Protein AF-A0A5E4C3L7-F1 (afdb_monomer)

pLDDT: mean 81.5, std 15.43, range [39.97, 96.44]

Nearest PDB structures (foldseek):
  8ia0-assembly1_CM  TM=3.187E-01  e=6.082E+00  Thermochaetoides thermophila DSM 1495

InterPro domains:
  IPR001212 Somatomedin B domain [PS00524] (50-70)
  IPR001212 Somatomedin B domain [PS50958] (24-74)
  IPR036024 Somatomedin B-like domain superfamily [SSF90188] (35-74)
  IPR039942 Somatomedin-B and thrombospondin type-1 domain-containing protein [PTHR20920] (73-198)
  IPR056801 SBSPON-like, C-terminal [PF25031] (84-192)

Secondary structure (DSSP, 8-state):
-HHHHHHHHHHHHTS-----SHHHHT--BSS--TT-EEEEEBTTS-EEEEE-BTTHHHHT-BBTTHHHHSPPPEEEEEHHHHHHHHHHH--TT---------EEEEEEEEEE-THHHH--STTTGGGGG--TT-EEEEEE-TTTS-TTT---TT--TTS-SSSEEEEEETT-TT-EEEEEEEEEESS----GGGEEEE-

Structure (mmCIF, N/CA/C/O backbone):
data_AF-A0A5E4C3L7-F1
#
_entry.id   AF-A0A5E4C3L7-F1
#
loop_
_atom_site.group_PDB
_atom_site.id
_atom_site.type_symbol
_atom_site.label_atom_id
_atom_site.label_alt_id
_atom_site.label_comp_id
_atom_site.label_asym_id
_atom_site.label_entity_id
_atom_site.label_seq_id
_atom_site.pdbx_PDB_ins_code
_atom_site.Cartn_x
_atom_site.Cartn_y
_atom_site.Cartn_z
_atom_site.occupancy
_atom_site.B_iso_or_equiv
_atom_site.auth_seq_id
_atom_site.auth_comp_id
_atom_site.auth_asym_id
_atom_site.auth_atom_id
_atom_site.pdbx_PDB_model_num
ATOM 1 N N . MET A 1 1 ? 46.913 -29.913 2.316 1.00 54.56 1 MET A N 1
ATOM 2 C CA . MET A 1 1 ? 45.465 -29.903 2.652 1.00 54.56 1 MET A CA 1
ATOM 3 C C . MET A 1 1 ? 45.010 -28.618 3.358 1.00 54.56 1 MET A C 1
ATOM 5 O O . MET A 1 1 ? 43.984 -28.092 2.962 1.00 54.56 1 MET A O 1
ATOM 9 N N . ARG A 1 2 ? 45.759 -28.043 4.321 1.00 55.78 2 ARG A N 1
ATOM 10 C CA . ARG A 1 2 ? 45.401 -26.759 4.985 1.00 55.78 2 ARG A CA 1
ATOM 11 C C . ARG A 1 2 ? 45.455 -25.514 4.078 1.00 55.78 2 ARG A C 1
ATOM 13 O O . ARG A 1 2 ? 44.679 -24.588 4.265 1.00 55.78 2 ARG A O 1
ATOM 20 N N . THR A 1 3 ? 46.336 -25.503 3.079 1.00 55.53 3 THR A N 1
ATOM 21 C CA . THR A 1 3 ? 46.494 -24.386 2.127 1.00 55.53 3 THR A CA 1
ATOM 22 C C . THR A 1 3 ? 45.323 -24.251 1.149 1.00 55.53 3 THR A C 1
ATOM 24 O O . THR A 1 3 ? 44.916 -23.139 0.840 1.00 55.53 3 THR A O 1
ATOM 27 N N . LEU A 1 4 ? 44.726 -25.372 0.729 1.00 57.34 4 LEU A N 1
ATOM 28 C CA . LEU A 1 4 ? 43.528 -25.400 -0.122 1.00 57.34 4 LEU A CA 1
ATOM 29 C C . LEU A 1 4 ? 42.286 -24.845 0.592 1.00 57.34 4 LEU A C 1
ATOM 31 O O . LEU A 1 4 ? 41.495 -24.138 -0.019 1.00 57.34 4 LEU A O 1
ATOM 35 N N . TRP A 1 5 ? 42.149 -25.108 1.894 1.00 57.03 5 TRP A N 1
ATOM 36 C CA . TRP A 1 5 ? 41.068 -24.553 2.715 1.00 57.03 5 TRP A CA 1
ATOM 37 C C . TRP A 1 5 ? 41.188 -23.033 2.892 1.00 57.03 5 TRP A C 1
ATOM 39 O O . TRP A 1 5 ? 40.205 -22.315 2.755 1.00 57.03 5 TRP A O 1
ATOM 49 N N . MET A 1 6 ? 42.406 -22.531 3.115 1.00 58.81 6 MET A N 1
ATOM 50 C CA . MET A 1 6 ? 42.666 -21.087 3.214 1.00 58.81 6 MET A CA 1
ATOM 51 C C . MET A 1 6 ? 42.397 -20.366 1.881 1.00 58.81 6 MET A C 1
ATOM 53 O O . MET A 1 6 ? 41.844 -19.269 1.881 1.00 58.81 6 MET A O 1
ATOM 57 N N . ALA A 1 7 ? 42.726 -20.998 0.748 1.00 59.56 7 ALA A N 1
ATOM 58 C CA . ALA A 1 7 ? 42.442 -20.460 -0.584 1.00 59.56 7 ALA A CA 1
ATOM 59 C C . ALA A 1 7 ? 40.932 -20.418 -0.902 1.00 59.56 7 ALA A C 1
ATOM 61 O O . ALA A 1 7 ? 40.457 -19.442 -1.478 1.00 59.56 7 ALA A O 1
ATOM 62 N N . LEU A 1 8 ? 40.164 -21.430 -0.481 1.00 60.09 8 LEU A N 1
ATOM 63 C CA . LEU A 1 8 ? 38.701 -21.451 -0.625 1.00 60.09 8 LEU A CA 1
ATOM 64 C C . LEU A 1 8 ? 38.008 -20.376 0.231 1.00 60.09 8 LEU A C 1
ATOM 66 O O . LEU A 1 8 ? 37.094 -19.717 -0.260 1.00 60.09 8 LEU A O 1
ATOM 70 N N . CYS A 1 9 ? 38.469 -20.127 1.463 1.00 58.97 9 CYS A N 1
ATOM 71 C CA . CYS A 1 9 ? 37.950 -19.022 2.281 1.00 58.97 9 CYS A CA 1
ATOM 72 C C . CYS A 1 9 ? 38.282 -17.646 1.678 1.00 58.97 9 CYS A C 1
ATOM 74 O O . CYS A 1 9 ? 37.432 -16.758 1.676 1.00 58.97 9 CYS A O 1
ATOM 76 N N . ALA A 1 10 ? 39.482 -17.465 1.116 1.00 57.78 10 ALA A N 1
ATOM 77 C CA . ALA A 1 10 ? 39.859 -16.219 0.446 1.00 57.78 10 ALA A CA 1
ATOM 78 C C . ALA A 1 10 ? 39.008 -15.943 -0.811 1.00 57.78 10 ALA A C 1
ATOM 80 O O . ALA A 1 10 ? 38.616 -14.801 -1.044 1.00 57.78 10 ALA A O 1
ATOM 81 N N . LEU A 1 11 ? 38.654 -16.979 -1.582 1.00 57.56 11 LEU A N 1
ATOM 82 C CA . LEU A 1 11 ? 37.755 -16.860 -2.737 1.00 57.56 11 LEU A CA 1
ATOM 83 C C . LEU A 1 11 ? 36.305 -16.532 -2.338 1.00 57.56 11 LEU A C 1
ATOM 85 O O . LEU A 1 11 ? 35.629 -15.813 -3.068 1.00 57.56 11 LEU A O 1
ATOM 89 N N . ALA A 1 12 ? 35.839 -16.978 -1.167 1.00 56.12 12 ALA A N 1
ATOM 90 C CA . ALA A 1 12 ? 34.522 -16.602 -0.643 1.00 56.12 12 ALA A CA 1
ATOM 91 C C . ALA A 1 12 ? 34.445 -15.119 -0.220 1.00 56.12 12 ALA A C 1
ATOM 93 O O . ALA A 1 12 ? 33.390 -14.503 -0.346 1.00 56.12 12 ALA A O 1
ATOM 94 N N . HIS A 1 13 ? 35.561 -14.520 0.214 1.00 52.50 13 HIS A N 1
ATOM 95 C CA . HIS A 1 13 ? 35.661 -13.081 0.508 1.00 52.50 13 HIS A CA 1
ATOM 96 C C . HIS A 1 13 ? 35.843 -12.196 -0.736 1.00 52.50 13 HIS A C 1
ATOM 98 O O . HIS A 1 13 ? 35.693 -10.981 -0.650 1.00 52.50 13 HIS A O 1
ATOM 104 N N . LEU A 1 14 ? 36.165 -12.796 -1.885 1.00 49.59 14 LEU A N 1
ATOM 105 C CA . LEU A 1 14 ? 36.255 -12.128 -3.186 1.00 49.59 14 LEU A CA 1
ATOM 106 C C . LEU A 1 14 ? 34.942 -12.182 -3.970 1.00 49.59 14 LEU A C 1
ATOM 108 O O . LEU A 1 14 ? 34.877 -11.615 -5.058 1.00 49.59 14 LEU A O 1
ATOM 112 N N . TRP A 1 15 ? 33.901 -12.830 -3.437 1.00 51.00 15 TRP A N 1
ATOM 113 C CA . TRP A 1 15 ? 32.558 -12.665 -3.970 1.00 51.00 15 TRP A CA 1
ATOM 114 C C . TRP A 1 15 ? 32.138 -11.232 -3.656 1.00 51.00 15 TRP A C 1
ATOM 116 O O . TRP A 1 15 ? 32.014 -10.895 -2.475 1.00 51.00 15 TRP A O 1
ATOM 126 N N . PRO A 1 16 ? 31.927 -10.363 -4.659 1.00 50.00 16 PRO A N 1
ATOM 127 C CA . PRO A 1 16 ? 31.275 -9.100 -4.399 1.00 50.00 16 PRO A CA 1
ATOM 128 C C . PRO A 1 16 ? 29.906 -9.484 -3.847 1.00 50.00 16 PRO A C 1
ATOM 130 O O . PRO A 1 16 ? 29.059 -10.006 -4.577 1.00 50.00 16 PRO A O 1
ATOM 133 N N . GLY A 1 17 ? 29.705 -9.292 -2.539 1.00 51.44 17 GLY A N 1
ATOM 134 C CA . GLY A 1 17 ? 28.360 -9.185 -1.993 1.00 51.44 17 GLY A CA 1
ATOM 135 C C . GLY A 1 17 ? 27.591 -8.241 -2.908 1.00 51.44 17 GLY A C 1
ATOM 136 O O . GLY A 1 17 ? 28.199 -7.346 -3.489 1.00 51.44 17 GLY A O 1
ATOM 137 N N . ALA A 1 18 ? 26.309 -8.508 -3.135 1.00 57.00 18 ALA A N 1
ATOM 138 C CA . ALA A 1 18 ? 25.464 -7.704 -4.005 1.00 57.00 18 ALA A CA 1
ATOM 139 C C . ALA A 1 18 ? 25.535 -6.219 -3.592 1.00 57.00 18 ALA A C 1
ATOM 141 O O . ALA A 1 18 ? 24.795 -5.784 -2.722 1.00 57.00 18 ALA A O 1
ATOM 142 N N . LEU A 1 19 ? 26.488 -5.484 -4.167 1.00 58.72 19 LEU A N 1
ATOM 143 C CA . LEU A 1 19 ? 26.728 -4.072 -3.930 1.00 58.72 19 LEU A CA 1
ATOM 144 C C . LEU A 1 19 ? 25.796 -3.364 -4.892 1.00 58.72 19 LEU A C 1
ATOM 146 O O . LEU A 1 19 ? 26.055 -3.312 -6.099 1.00 58.72 19 LEU A O 1
ATOM 150 N N . GLY A 1 20 ? 24.674 -2.904 -4.364 1.00 78.00 20 GLY A N 1
ATOM 151 C CA . GLY A 1 20 ? 23.703 -2.157 -5.126 1.00 78.00 20 GLY A CA 1
ATOM 152 C C . GLY A 1 20 ? 22.281 -2.694 -5.055 1.00 78.00 20 GLY A C 1
ATOM 153 O O . GLY A 1 20 ? 22.006 -3.874 -5.273 1.00 78.00 20 GLY A O 1
ATOM 154 N N . GLY A 1 21 ? 21.362 -1.771 -4.806 1.00 89.44 21 GLY A N 1
ATOM 155 C CA . GLY A 1 21 ? 19.934 -2.004 -4.702 1.00 89.44 21 GLY A CA 1
ATOM 156 C C . GLY A 1 21 ? 19.264 -0.853 -3.964 1.00 89.44 21 GLY A C 1
ATOM 157 O O . GLY A 1 21 ? 19.930 0.056 -3.456 1.00 89.44 21 GLY A O 1
ATOM 158 N N . CYS A 1 22 ? 17.942 -0.888 -3.894 1.00 92.75 22 CYS A N 1
ATOM 159 C CA . CYS A 1 22 ? 17.157 0.102 -3.166 1.00 92.75 22 CYS A CA 1
ATOM 160 C C . CYS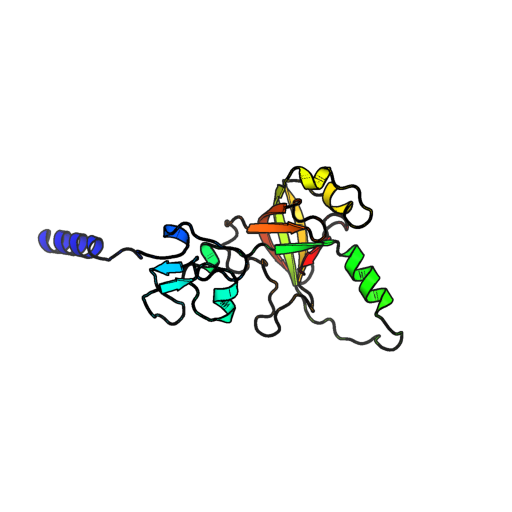 A 1 22 ? 17.400 0.046 -1.652 1.00 92.75 22 CYS A C 1
ATOM 162 O O . CYS A 1 22 ? 17.417 1.094 -1.004 1.00 92.75 22 CYS A O 1
ATOM 164 N N . ALA A 1 23 ? 17.631 -1.150 -1.096 1.00 89.88 23 ALA A N 1
ATOM 165 C CA . ALA A 1 23 ? 17.868 -1.341 0.334 1.00 89.88 23 ALA A CA 1
ATOM 166 C C . ALA A 1 23 ? 19.182 -0.690 0.782 1.00 89.88 23 ALA A C 1
ATOM 168 O O . ALA A 1 23 ? 19.192 0.077 1.741 1.00 89.88 23 ALA A O 1
ATOM 169 N N . GLU A 1 24 ? 20.278 -0.952 0.062 1.00 90.06 24 GLU A N 1
ATOM 170 C CA . GLU A 1 24 ? 21.587 -0.360 0.365 1.00 90.06 24 GLU A CA 1
ATOM 171 C C . GLU A 1 24 ? 21.605 1.145 0.072 1.00 90.06 24 GLU A C 1
ATOM 173 O O . GLU A 1 24 ? 22.158 1.923 0.847 1.00 90.06 24 GLU A O 1
ATOM 178 N N . ALA A 1 25 ? 20.952 1.578 -1.012 1.00 89.81 25 ALA A N 1
ATOM 179 C CA . ALA A 1 25 ? 20.839 2.997 -1.335 1.00 89.81 25 ALA A CA 1
ATOM 180 C C . ALA A 1 25 ? 19.946 3.772 -0.349 1.00 89.81 25 ALA A C 1
ATOM 182 O O . ALA A 1 25 ? 20.005 5.003 -0.330 1.00 89.81 25 ALA A O 1
ATOM 183 N N . GLY A 1 26 ? 19.098 3.086 0.428 1.00 88.00 26 GLY A N 1
ATOM 184 C CA . GLY A 1 26 ? 18.113 3.712 1.310 1.00 88.00 26 GLY A CA 1
ATOM 185 C C . GLY A 1 26 ? 17.107 4.583 0.552 1.00 88.00 26 GLY A C 1
ATOM 186 O O . GLY A 1 26 ? 16.681 5.620 1.060 1.00 88.00 26 GLY A O 1
ATOM 187 N N . ARG A 1 27 ? 16.769 4.213 -0.691 1.00 89.25 27 ARG A N 1
ATOM 188 C CA . ARG A 1 27 ? 15.911 5.010 -1.581 1.00 89.25 27 ARG A CA 1
ATOM 189 C C . ARG A 1 27 ? 14.608 4.281 -1.849 1.00 89.25 27 ARG A C 1
ATOM 191 O O . ARG A 1 27 ? 14.637 3.216 -2.445 1.00 89.25 27 ARG A O 1
ATOM 198 N N . CYS A 1 28 ? 13.492 4.904 -1.479 1.00 88.75 28 CYS A N 1
ATOM 199 C CA . CYS A 1 28 ? 12.149 4.509 -1.890 1.00 88.75 28 CYS A CA 1
ATOM 200 C C . CYS A 1 28 ? 11.316 5.769 -2.113 1.00 88.75 28 CYS A C 1
ATOM 202 O O . CYS A 1 28 ? 11.046 6.505 -1.161 1.00 88.75 28 CYS A O 1
ATOM 204 N N . CYS A 1 29 ? 10.928 6.026 -3.360 1.00 88.56 29 CYS A N 1
ATOM 205 C CA . CYS A 1 29 ? 10.228 7.257 -3.720 1.00 88.56 29 CYS A CA 1
ATOM 206 C C . CYS A 1 29 ? 8.796 6.952 -4.180 1.00 88.56 29 CYS A C 1
ATOM 208 O O . CYS A 1 29 ? 8.588 6.035 -4.980 1.00 88.56 29 CYS A O 1
ATOM 210 N N . PRO A 1 30 ? 7.786 7.687 -3.686 1.00 81.25 30 PRO A N 1
ATOM 211 C CA . PRO A 1 30 ? 6.432 7.569 -4.204 1.00 81.25 30 PRO A CA 1
ATOM 212 C C . PRO A 1 30 ? 6.342 8.161 -5.618 1.00 81.25 30 PRO A C 1
ATOM 214 O O . PRO A 1 30 ? 7.006 9.146 -5.934 1.00 81.25 30 PRO A O 1
ATOM 217 N N . GLY A 1 31 ? 5.471 7.600 -6.457 1.00 80.50 31 GLY A N 1
ATOM 218 C CA . GLY A 1 31 ? 5.269 8.071 -7.827 1.00 80.50 31 GLY A CA 1
ATOM 219 C C . GLY A 1 31 ? 6.447 7.781 -8.762 1.00 80.50 31 GLY A C 1
ATOM 220 O O . GLY A 1 31 ? 7.190 6.828 -8.550 1.00 80.50 31 GLY A O 1
ATOM 221 N N . ARG A 1 32 ? 6.565 8.581 -9.829 1.00 88.94 32 ARG A N 1
ATOM 222 C CA . ARG A 1 32 ? 7.669 8.536 -10.799 1.00 88.94 32 ARG A CA 1
ATOM 223 C C . ARG A 1 32 ? 8.702 9.591 -10.416 1.00 88.94 32 ARG A C 1
ATOM 225 O O . ARG A 1 32 ? 8.385 10.778 -10.471 1.00 88.94 32 ARG A O 1
ATOM 232 N N . ASP A 1 33 ? 9.925 9.172 -10.120 1.00 91.56 33 ASP A N 1
ATOM 233 C CA . ASP A 1 33 ? 11.025 10.081 -9.795 1.00 91.56 33 ASP A CA 1
ATOM 234 C C . ASP A 1 33 ? 12.324 9.632 -10.490 1.00 91.56 33 ASP A C 1
ATOM 236 O O . ASP A 1 33 ? 12.957 8.673 -10.047 1.00 91.56 33 ASP A O 1
ATOM 240 N N . PRO A 1 34 ? 12.771 10.327 -11.556 1.00 91.56 34 PRO A N 1
ATOM 241 C CA . PRO A 1 34 ? 13.981 9.950 -12.283 1.00 91.56 34 PRO A CA 1
ATOM 242 C C . PRO A 1 34 ? 15.272 10.160 -11.473 1.00 91.56 34 PRO A C 1
ATOM 244 O O . PRO A 1 34 ? 16.321 9.647 -11.861 1.00 91.56 34 PRO A O 1
ATOM 247 N N . ALA A 1 35 ? 15.229 10.904 -10.363 1.00 93.62 35 ALA A N 1
ATOM 248 C CA . ALA A 1 35 ? 16.358 11.036 -9.443 1.00 93.62 35 ALA A CA 1
ATOM 249 C C . ALA A 1 35 ? 16.419 9.879 -8.427 1.00 93.62 35 ALA A C 1
ATOM 251 O O . ALA A 1 35 ? 17.423 9.722 -7.724 1.00 93.62 35 ALA A O 1
ATOM 252 N N . CYS A 1 36 ? 15.379 9.044 -8.356 1.00 94.62 36 CYS A N 1
ATOM 253 C CA . CYS A 1 36 ? 15.280 7.919 -7.435 1.00 94.62 36 CYS A CA 1
ATOM 254 C C . CYS A 1 36 ? 15.870 6.633 -8.025 1.00 94.62 36 CYS A C 1
ATOM 256 O O . CYS A 1 36 ? 15.192 5.617 -8.189 1.00 94.62 36 CYS A O 1
ATOM 258 N N . PHE A 1 37 ? 17.162 6.681 -8.342 1.00 94.12 37 PHE A N 1
ATOM 259 C CA . PHE A 1 37 ? 17.892 5.545 -8.889 1.00 94.12 37 PHE A CA 1
ATOM 260 C C . PHE A 1 37 ? 18.940 5.007 -7.910 1.00 94.12 37 PHE A C 1
ATOM 262 O O . PHE A 1 37 ? 19.456 5.719 -7.043 1.00 94.12 37 PHE A O 1
ATOM 269 N N . ALA A 1 38 ? 19.282 3.739 -8.093 1.00 93.88 38 ALA A N 1
ATOM 270 C CA . ALA A 1 38 ? 20.415 3.077 -7.471 1.00 93.88 38 ALA A CA 1
ATOM 271 C C . ALA A 1 38 ? 21.272 2.404 -8.553 1.00 93.88 38 ALA A C 1
ATOM 273 O O . ALA A 1 38 ? 20.898 2.321 -9.727 1.00 93.88 38 ALA A O 1
ATOM 274 N N . ARG A 1 39 ? 22.455 1.933 -8.160 1.00 93.31 39 ARG A N 1
ATOM 275 C CA . ARG A 1 39 ? 23.197 0.948 -8.953 1.00 93.31 39 ARG A CA 1
ATOM 276 C C . ARG A 1 39 ? 22.824 -0.434 -8.461 1.00 93.31 39 ARG A C 1
ATOM 278 O O . ARG A 1 39 ? 22.669 -0.593 -7.261 1.00 93.31 39 ARG A O 1
ATOM 285 N N . GLY A 1 40 ? 22.682 -1.400 -9.357 1.00 91.56 40 GLY A N 1
ATOM 286 C CA . GLY A 1 40 ? 22.358 -2.771 -8.981 1.00 91.56 40 GLY A CA 1
ATOM 287 C C . GLY A 1 40 ? 21.908 -3.618 -10.163 1.00 91.56 40 GLY A C 1
ATOM 288 O O . GLY A 1 40 ? 22.008 -3.220 -11.326 1.00 91.56 40 GLY A O 1
ATOM 289 N N . TRP A 1 41 ? 21.415 -4.812 -9.848 1.00 92.00 41 TRP A N 1
ATOM 290 C CA . TRP A 1 41 ? 20.816 -5.719 -10.822 1.00 92.00 41 TRP A CA 1
ATOM 291 C C . TRP A 1 41 ? 19.349 -5.369 -11.059 1.00 92.00 41 TRP A C 1
ATOM 293 O O . TRP A 1 41 ? 18.624 -5.074 -10.112 1.00 92.00 41 TRP A O 1
ATOM 303 N N . ARG A 1 42 ? 18.901 -5.452 -12.311 1.00 91.94 42 ARG A N 1
ATOM 304 C CA . ARG A 1 42 ? 17.484 -5.418 -12.700 1.00 91.94 42 ARG A CA 1
ATOM 305 C C . ARG A 1 42 ? 16.903 -6.833 -12.821 1.00 91.94 42 ARG A C 1
ATOM 307 O O . ARG A 1 42 ? 17.640 -7.819 -12.882 1.00 91.94 42 ARG A O 1
ATOM 314 N N . LEU A 1 43 ? 15.572 -6.939 -12.903 1.00 81.94 43 LEU A N 1
ATOM 315 C CA . LEU A 1 43 ? 14.862 -8.218 -13.101 1.00 81.94 43 LEU A CA 1
ATOM 316 C C . LEU A 1 43 ? 15.217 -8.922 -14.425 1.00 81.94 43 LEU A C 1
ATOM 318 O O . LEU A 1 43 ? 15.192 -10.148 -14.498 1.00 81.94 43 LEU A O 1
ATOM 322 N N . ASP A 1 44 ? 15.598 -8.164 -15.453 1.00 85.69 44 ASP A N 1
ATOM 323 C CA . ASP A 1 44 ? 16.078 -8.671 -16.746 1.00 85.69 44 ASP A CA 1
ATOM 324 C C . ASP A 1 44 ? 17.553 -9.128 -16.716 1.00 85.69 44 ASP A C 1
ATOM 326 O O . ASP A 1 44 ? 18.113 -9.477 -17.755 1.00 85.69 44 ASP A O 1
ATOM 330 N N . ARG A 1 45 ? 18.173 -9.180 -15.526 1.00 87.19 45 ARG A N 1
ATOM 331 C CA . ARG A 1 45 ? 19.579 -9.555 -15.290 1.00 87.19 45 ARG A CA 1
ATOM 332 C C . ARG A 1 45 ? 20.597 -8.601 -15.917 1.00 87.19 45 ARG A C 1
ATOM 334 O O . ARG A 1 45 ? 21.750 -8.981 -16.112 1.00 87.19 45 ARG A O 1
ATOM 341 N N . VAL A 1 46 ? 20.216 -7.353 -16.179 1.00 89.88 46 VAL A N 1
ATOM 342 C CA . VAL A 1 46 ? 21.157 -6.299 -16.572 1.00 89.88 46 VAL A CA 1
ATOM 343 C C . VAL A 1 46 ? 21.669 -5.581 -15.321 1.00 89.88 46 VAL A C 1
ATOM 345 O O . VAL A 1 46 ? 20.882 -5.113 -14.497 1.00 89.88 46 VAL A O 1
ATOM 348 N N . TYR A 1 47 ? 22.993 -5.496 -15.165 1.00 90.69 47 TYR A N 1
ATOM 349 C CA . TYR A 1 47 ? 23.626 -4.697 -14.114 1.00 90.69 47 TYR A CA 1
ATOM 350 C C . TYR A 1 47 ? 23.825 -3.257 -14.590 1.00 90.69 47 TYR A C 1
ATOM 352 O O . TYR A 1 47 ? 24.359 -3.025 -15.676 1.00 90.69 47 TYR A O 1
ATOM 360 N N . GLY A 1 48 ? 23.432 -2.279 -13.778 1.00 91.69 48 GLY A N 1
ATOM 3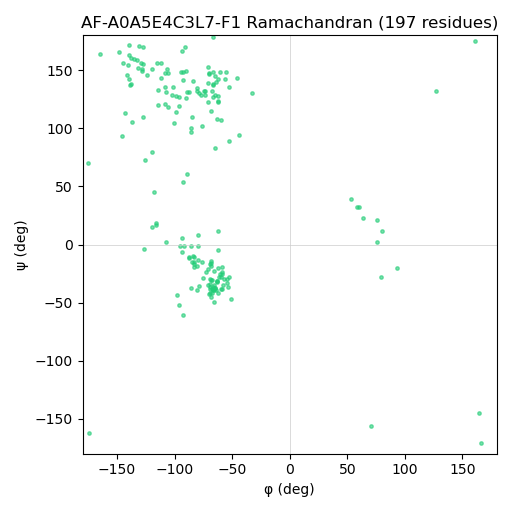61 C CA . GLY A 1 48 ? 23.576 -0.872 -14.132 1.00 91.69 48 GLY A CA 1
ATOM 362 C C . GLY A 1 48 ? 22.741 0.042 -13.250 1.00 91.69 48 GLY A C 1
ATOM 363 O O . GLY A 1 48 ? 22.596 -0.199 -12.054 1.00 91.69 48 GLY A O 1
ATOM 364 N N . THR A 1 49 ? 22.220 1.113 -13.848 1.00 93.75 49 THR A N 1
ATOM 365 C CA . THR A 1 49 ? 21.229 1.976 -13.202 1.00 93.75 49 THR A CA 1
ATOM 366 C C . THR A 1 49 ? 19.886 1.256 -13.159 1.00 93.75 49 THR A C 1
ATOM 368 O O . THR A 1 49 ? 19.404 0.771 -14.183 1.00 93.75 49 THR A O 1
ATOM 371 N N . CYS A 1 50 ? 19.293 1.205 -11.975 1.00 94.62 50 CYS A N 1
ATOM 372 C CA . CYS A 1 50 ? 17.951 0.694 -11.737 1.00 94.62 50 CYS A CA 1
ATOM 373 C C . CYS A 1 50 ? 17.183 1.685 -10.858 1.00 94.62 50 CYS A C 1
ATOM 375 O O . CYS A 1 50 ? 17.788 2.522 -10.184 1.00 94.62 50 CYS A O 1
ATOM 377 N N . PHE A 1 51 ? 15.858 1.616 -10.884 1.00 94.50 51 PHE A N 1
ATOM 378 C CA . PHE A 1 51 ? 14.998 2.594 -10.225 1.00 94.50 51 PHE A CA 1
ATOM 379 C C . PHE A 1 51 ? 14.320 2.027 -8.980 1.00 94.50 51 PHE A C 1
ATOM 381 O O . PHE A 1 51 ? 14.004 0.835 -8.902 1.00 94.50 51 PHE A O 1
ATOM 388 N N . CYS A 1 52 ? 14.116 2.915 -8.006 1.00 93.00 52 CYS A N 1
ATOM 389 C CA . CYS A 1 52 ? 13.500 2.635 -6.711 1.00 93.00 52 CYS A CA 1
ATOM 390 C C . CYS A 1 52 ? 12.220 3.452 -6.470 1.00 93.00 52 CYS A C 1
ATOM 392 O O . CYS A 1 52 ? 11.743 3.570 -5.338 1.00 93.00 52 CYS A O 1
ATOM 394 N N . ASP A 1 53 ? 11.667 4.036 -7.531 1.00 92.19 53 ASP A N 1
ATOM 395 C CA . ASP A 1 53 ? 10.366 4.695 -7.532 1.00 92.19 53 ASP A CA 1
ATOM 396 C C . ASP A 1 53 ? 9.231 3.722 -7.911 1.00 92.19 53 ASP A C 1
ATOM 398 O O . ASP A 1 53 ? 9.464 2.583 -8.311 1.00 92.19 53 ASP A O 1
ATOM 402 N N . GLN A 1 54 ? 7.973 4.136 -7.761 1.00 85.56 54 GLN A N 1
ATOM 403 C CA . GLN A 1 54 ? 6.812 3.272 -8.021 1.00 85.56 54 GLN A CA 1
ATOM 404 C C . GLN A 1 54 ? 6.553 3.010 -9.507 1.00 85.56 54 GLN A C 1
ATOM 406 O O . GLN A 1 54 ? 5.940 1.994 -9.852 1.00 85.56 54 GLN A O 1
ATOM 411 N N . ALA A 1 55 ? 7.011 3.892 -10.397 1.00 87.44 55 ALA A N 1
ATOM 412 C CA . ALA A 1 55 ? 6.830 3.728 -11.833 1.00 87.44 55 ALA A CA 1
ATOM 413 C C . ALA A 1 55 ? 7.785 2.690 -12.436 1.00 87.44 55 ALA A C 1
ATOM 415 O O . ALA A 1 55 ? 7.480 2.193 -13.523 1.00 87.44 55 ALA A O 1
ATOM 416 N N . CYS A 1 56 ? 8.844 2.290 -11.717 1.00 90.38 56 CYS A N 1
ATOM 417 C CA . CYS A 1 56 ? 9.827 1.316 -12.199 1.00 90.38 56 CYS A CA 1
ATOM 418 C C . CYS A 1 56 ? 9.194 -0.011 -12.659 1.00 90.38 56 CYS A C 1
ATOM 420 O O . CYS A 1 56 ? 9.701 -0.699 -13.547 1.00 90.38 56 CYS A O 1
ATOM 422 N N . ARG A 1 57 ? 8.051 -0.389 -12.061 1.00 83.44 57 ARG A N 1
ATOM 423 C CA . ARG A 1 57 ? 7.315 -1.617 -12.410 1.00 83.44 57 ARG A CA 1
ATOM 424 C C . ARG A 1 57 ? 6.686 -1.535 -13.796 1.00 83.44 57 ARG A C 1
ATOM 426 O O . ARG A 1 57 ? 6.595 -2.549 -14.478 1.00 83.44 57 ARG A O 1
ATOM 433 N N . LEU A 1 58 ? 6.247 -0.341 -14.195 1.00 82.44 58 LEU A N 1
ATOM 434 C CA . LEU A 1 58 ? 5.647 -0.085 -15.505 1.00 82.44 58 LEU A CA 1
ATOM 435 C C . LEU A 1 58 ? 6.718 0.029 -16.593 1.00 82.44 58 LEU A C 1
ATOM 437 O O . LEU A 1 58 ? 6.497 -0.402 -17.719 1.00 82.44 58 LEU A O 1
ATOM 441 N N . THR A 1 59 ? 7.871 0.608 -16.261 1.00 87.62 59 THR A N 1
ATOM 442 C CA . THR A 1 59 ? 9.017 0.767 -17.172 1.00 87.62 59 THR A CA 1
ATOM 443 C C . THR A 1 59 ? 9.904 -0.478 -17.244 1.00 87.62 59 THR A C 1
ATOM 445 O O . THR A 1 59 ? 10.660 -0.630 -18.201 1.00 87.62 59 THR A O 1
ATOM 448 N N . GLY A 1 60 ? 9.787 -1.396 -16.280 1.00 87.75 60 GLY A N 1
ATOM 449 C CA . GLY A 1 60 ? 10.541 -2.651 -16.236 1.00 87.75 60 GLY A CA 1
ATOM 450 C C . GLY A 1 60 ? 11.999 -2.483 -15.797 1.00 87.75 60 GLY A C 1
ATOM 451 O O . GLY A 1 60 ? 12.837 -3.335 -16.096 1.00 87.75 60 GLY A O 1
ATOM 452 N N . ASP A 1 61 ? 12.326 -1.390 -15.111 1.00 93.56 61 ASP A N 1
ATOM 453 C CA . ASP A 1 61 ? 13.682 -0.993 -14.711 1.00 93.56 61 ASP A CA 1
ATOM 454 C C . ASP A 1 61 ? 13.892 -0.947 -13.190 1.00 93.56 61 ASP A C 1
ATOM 456 O O . ASP A 1 61 ? 14.891 -0.403 -12.712 1.00 93.56 61 ASP A O 1
ATOM 460 N N . CYS A 1 62 ? 12.995 -1.583 -12.427 1.00 91.75 62 CYS A N 1
ATOM 461 C CA . CYS A 1 62 ? 13.167 -1.760 -10.988 1.00 91.75 62 CYS A CA 1
ATOM 462 C C . CYS A 1 62 ? 14.479 -2.467 -10.648 1.00 91.75 62 CYS A C 1
ATOM 464 O O . CYS A 1 62 ? 14.868 -3.446 -11.301 1.00 91.75 62 CYS A O 1
ATOM 466 N N . CYS A 1 63 ? 15.100 -2.033 -9.552 1.00 93.25 63 CYS A N 1
ATOM 467 C CA . CYS A 1 63 ? 16.138 -2.832 -8.915 1.00 93.25 63 CYS A CA 1
ATOM 468 C C . CYS A 1 63 ? 15.568 -4.185 -8.470 1.00 93.25 63 CYS A C 1
ATOM 470 O O . CYS A 1 63 ? 14.396 -4.308 -8.109 1.00 93.25 63 CYS A O 1
ATOM 472 N N . PHE A 1 64 ? 16.406 -5.215 -8.492 1.00 90.75 64 PHE A N 1
ATOM 473 C CA . PHE A 1 64 ? 16.030 -6.588 -8.166 1.00 90.75 64 PHE A CA 1
ATOM 474 C C . PHE A 1 64 ? 15.455 -6.715 -6.748 1.00 90.75 64 PHE A C 1
ATOM 476 O O . PHE A 1 64 ? 14.529 -7.487 -6.511 1.00 90.75 64 PHE A O 1
ATOM 483 N N . ASP A 1 65 ? 15.967 -5.918 -5.813 1.00 89.38 65 ASP A N 1
ATOM 484 C CA . ASP A 1 65 ? 15.526 -5.877 -4.423 1.00 89.38 65 ASP A CA 1
ATOM 485 C C . ASP A 1 65 ? 14.334 -4.936 -4.179 1.00 89.38 65 ASP A C 1
ATOM 487 O O . ASP A 1 65 ? 13.834 -4.894 -3.057 1.00 89.38 65 ASP A O 1
ATOM 491 N N . TYR A 1 66 ? 13.831 -4.229 -5.200 1.00 87.62 66 TYR A N 1
ATOM 492 C CA . TYR A 1 66 ? 12.776 -3.217 -5.065 1.00 87.62 66 TYR A CA 1
ATOM 493 C C . TYR A 1 66 ? 11.554 -3.720 -4.290 1.00 87.62 66 TYR A C 1
ATOM 495 O O . TYR A 1 66 ? 11.080 -3.046 -3.383 1.00 87.62 66 TYR A O 1
ATOM 503 N N . ALA A 1 67 ? 11.050 -4.919 -4.602 1.00 80.50 67 ALA A N 1
ATOM 504 C CA . ALA A 1 67 ? 9.858 -5.459 -3.943 1.00 80.50 67 ALA A CA 1
ATOM 505 C C . ALA A 1 67 ? 10.057 -5.687 -2.433 1.00 80.50 67 ALA A C 1
ATOM 507 O O . ALA A 1 67 ? 9.111 -5.535 -1.661 1.00 80.50 67 ALA A O 1
ATOM 508 N N . ARG A 1 68 ? 11.285 -6.017 -2.012 1.00 80.00 68 ARG A N 1
ATOM 509 C CA . ARG A 1 68 ? 11.650 -6.186 -0.600 1.00 80.00 68 ARG A CA 1
ATOM 510 C C . ARG A 1 68 ? 12.030 -4.863 0.064 1.00 80.00 68 ARG A C 1
ATOM 512 O O . ARG A 1 68 ? 11.692 -4.660 1.223 1.00 80.00 68 ARG A O 1
ATOM 519 N N . ALA A 1 69 ? 12.711 -3.974 -0.650 1.00 84.94 69 ALA A N 1
ATOM 520 C CA . ALA A 1 69 ? 13.216 -2.712 -0.118 1.00 84.94 69 ALA A CA 1
ATOM 521 C C . ALA A 1 69 ? 12.142 -1.614 -0.044 1.00 84.94 69 ALA A C 1
ATOM 523 O O . ALA A 1 69 ? 12.097 -0.867 0.928 1.00 84.94 69 ALA A O 1
ATOM 524 N N . CYS A 1 70 ? 11.267 -1.537 -1.049 1.00 84.25 70 CYS A N 1
ATOM 525 C CA . CYS A 1 70 ? 10.288 -0.469 -1.244 1.00 84.25 70 CYS A CA 1
ATOM 526 C C . CYS A 1 70 ? 8.865 -1.029 -1.377 1.00 84.25 70 CYS A C 1
ATOM 528 O O . CYS A 1 70 ? 8.292 -1.045 -2.474 1.00 84.25 70 CYS A O 1
ATOM 530 N N . PRO A 1 71 ? 8.259 -1.505 -0.274 1.00 75.81 71 PRO A N 1
ATOM 531 C CA . PRO A 1 71 ? 6.873 -1.944 -0.295 1.00 75.81 71 PRO A CA 1
ATOM 532 C C . PRO A 1 71 ? 5.952 -0.766 -0.647 1.00 75.81 71 PRO A C 1
ATOM 534 O O . PRO A 1 71 ? 5.941 0.265 0.024 1.00 75.81 71 PRO A O 1
ATOM 537 N N . VAL A 1 72 ? 5.166 -0.927 -1.715 1.00 77.38 72 VAL A N 1
ATOM 538 C CA . VAL A 1 72 ? 4.121 0.034 -2.094 1.00 77.38 72 VAL A CA 1
ATOM 539 C C . VAL A 1 72 ? 3.061 0.045 -0.989 1.00 77.38 72 VAL A C 1
ATOM 541 O O . VAL A 1 72 ? 2.589 -1.037 -0.622 1.00 77.38 72 VAL A O 1
ATOM 544 N N . PRO A 1 73 ? 2.679 1.217 -0.450 1.00 85.06 73 PRO A N 1
ATOM 545 C CA . PRO A 1 73 ? 1.659 1.278 0.581 1.00 85.06 73 PRO A CA 1
ATOM 546 C C . PRO A 1 73 ? 0.317 0.794 0.034 1.00 85.06 73 PRO A C 1
ATOM 548 O O . PRO A 1 73 ? -0.064 1.107 -1.095 1.00 85.06 73 PRO A O 1
ATOM 551 N N . ALA A 1 74 ? -0.411 0.047 0.852 1.00 91.12 74 ALA A N 1
ATOM 552 C CA . ALA A 1 74 ? -1.790 -0.307 0.569 1.00 91.12 74 ALA A CA 1
ATOM 553 C C . ALA A 1 74 ? -2.702 0.905 0.774 1.00 91.12 74 ALA A C 1
ATOM 555 O O . ALA A 1 74 ? -2.655 1.548 1.824 1.00 91.12 74 ALA A O 1
ATOM 556 N N . PHE A 1 75 ? -3.575 1.185 -0.188 1.00 92.19 75 PHE A N 1
ATOM 557 C CA . PHE A 1 75 ? -4.628 2.179 -0.018 1.00 92.19 75 PHE A CA 1
ATOM 558 C C . PHE A 1 75 ? -5.935 1.489 0.341 1.00 92.19 75 PHE A C 1
ATOM 560 O O . PHE A 1 75 ? -6.360 0.571 -0.359 1.00 92.19 75 PHE A O 1
ATOM 567 N N . ILE A 1 76 ? -6.566 1.934 1.430 1.00 93.31 76 ILE A N 1
ATOM 568 C CA . ILE A 1 76 ? -7.789 1.309 1.937 1.00 93.31 76 ILE A CA 1
ATOM 569 C C . ILE A 1 76 ? -8.931 2.289 2.165 1.00 93.31 76 ILE A C 1
ATOM 571 O O . ILE A 1 76 ? -8.740 3.458 2.510 1.00 93.31 76 ILE A O 1
ATOM 575 N N . THR A 1 77 ? -10.146 1.769 2.036 1.00 91.12 77 THR A N 1
ATOM 576 C CA . THR A 1 77 ? -11.376 2.406 2.516 1.00 91.12 77 THR A CA 1
ATOM 577 C C . THR A 1 77 ? -12.303 1.356 3.123 1.00 91.12 77 THR A C 1
ATOM 579 O O . THR A 1 77 ? -12.124 0.161 2.895 1.00 91.12 77 THR A O 1
ATOM 582 N N . THR A 1 78 ? -13.293 1.769 3.916 1.00 87.62 78 THR A N 1
ATOM 583 C CA . THR A 1 78 ? -14.265 0.822 4.485 1.00 87.62 78 THR A CA 1
ATOM 584 C C . THR A 1 78 ? -15.146 0.202 3.403 1.00 87.62 78 THR A C 1
ATOM 586 O O . THR A 1 78 ? -15.633 0.885 2.495 1.00 87.62 78 THR A O 1
ATOM 589 N N . SER A 1 79 ? -15.387 -1.104 3.533 1.00 73.56 79 SER A N 1
ATOM 590 C CA . SER A 1 79 ? -16.249 -1.882 2.637 1.00 73.56 79 SER A CA 1
ATOM 591 C C . SER A 1 79 ? -17.692 -1.356 2.589 1.00 73.56 79 SER A C 1
ATOM 593 O O . SER A 1 79 ? -18.373 -1.499 1.570 1.00 73.56 79 SER A O 1
ATOM 595 N N . ALA A 1 80 ? -18.142 -0.648 3.634 1.00 68.75 80 ALA A N 1
ATOM 596 C CA . ALA A 1 80 ? -19.451 0.001 3.674 1.00 68.75 80 ALA A CA 1
ATOM 597 C C . ALA A 1 80 ? -19.647 1.043 2.551 1.00 68.75 80 ALA A C 1
ATOM 599 O O . ALA A 1 80 ? -20.726 1.094 1.958 1.00 68.75 80 ALA A O 1
ATOM 600 N N . PHE A 1 81 ? -18.613 1.826 2.202 1.00 60.78 81 PHE A N 1
ATOM 601 C CA . PHE A 1 81 ? -18.713 2.812 1.110 1.00 60.78 81 PHE A CA 1
ATOM 602 C C . PHE A 1 81 ? -18.821 2.161 -0.266 1.00 60.78 81 PHE A C 1
ATOM 604 O O . PHE A 1 81 ? -19.553 2.654 -1.123 1.00 60.78 81 PHE A O 1
ATOM 611 N N . ASN A 1 82 ? -18.124 1.045 -0.485 1.00 60.94 82 ASN A N 1
ATOM 612 C CA . ASN A 1 82 ? -18.204 0.333 -1.757 1.00 60.94 82 ASN A CA 1
ATOM 613 C C . ASN A 1 82 ? -19.572 -0.330 -1.936 1.00 60.94 82 ASN A C 1
ATOM 615 O O . ASN A 1 82 ? -20.180 -0.189 -2.993 1.00 60.94 82 ASN A O 1
ATOM 619 N N . LYS A 1 83 ? -20.114 -0.955 -0.883 1.00 60.03 83 LYS A N 1
ATOM 620 C CA . LYS A 1 83 ? -21.437 -1.588 -0.940 1.00 60.03 83 LYS A CA 1
ATOM 621 C C . LYS A 1 83 ? -22.546 -0.597 -1.311 1.00 60.03 83 LYS A C 1
ATOM 623 O O . LYS A 1 83 ? -23.431 -0.955 -2.082 1.00 60.03 83 LYS A O 1
ATOM 628 N N . GLU A 1 84 ? -22.481 0.638 -0.813 1.00 57.34 84 GLU A N 1
ATOM 629 C CA . GLU A 1 84 ? -23.426 1.702 -1.180 1.00 57.34 84 GLU A CA 1
ATOM 630 C C . GLU A 1 84 ? -23.260 2.141 -2.647 1.00 57.34 84 GLU A C 1
ATOM 632 O O . GLU A 1 84 ? -24.240 2.198 -3.386 1.00 57.34 84 GLU A O 1
ATOM 637 N N . ARG A 1 85 ? -22.021 2.349 -3.118 1.00 54.25 85 ARG A N 1
ATOM 638 C CA . ARG A 1 85 ? -21.745 2.699 -4.526 1.00 54.25 85 ARG A CA 1
ATOM 639 C C . ARG A 1 85 ? -22.179 1.597 -5.496 1.00 54.25 85 ARG A C 1
ATOM 641 O O . ARG A 1 85 ? -22.765 1.894 -6.533 1.00 54.25 85 ARG A O 1
ATOM 648 N N . THR A 1 86 ? -21.925 0.337 -5.154 1.00 55.59 86 THR A N 1
ATOM 649 C CA . THR A 1 86 ? -22.319 -0.831 -5.954 1.00 55.59 86 THR A CA 1
ATOM 650 C C . THR A 1 86 ? -23.839 -0.984 -5.996 1.00 55.59 86 THR A C 1
ATOM 652 O O . THR A 1 86 ? -24.387 -1.261 -7.058 1.00 55.59 86 THR A O 1
ATOM 655 N N . ARG A 1 87 ? -24.550 -0.711 -4.891 1.00 56.62 87 ARG A N 1
ATOM 656 C CA . ARG A 1 87 ? -26.025 -0.664 -4.875 1.00 56.62 87 ARG A CA 1
ATOM 657 C C . ARG A 1 87 ? -26.593 0.445 -5.756 1.00 56.62 87 ARG A C 1
ATOM 659 O O . ARG A 1 87 ? -27.593 0.220 -6.423 1.00 56.62 87 ARG A O 1
ATOM 666 N N . GLN A 1 88 ? -25.956 1.613 -5.773 1.00 55.50 88 GLN A N 1
ATOM 667 C CA . GLN A 1 88 ? -26.385 2.749 -6.594 1.00 55.50 88 GLN A CA 1
A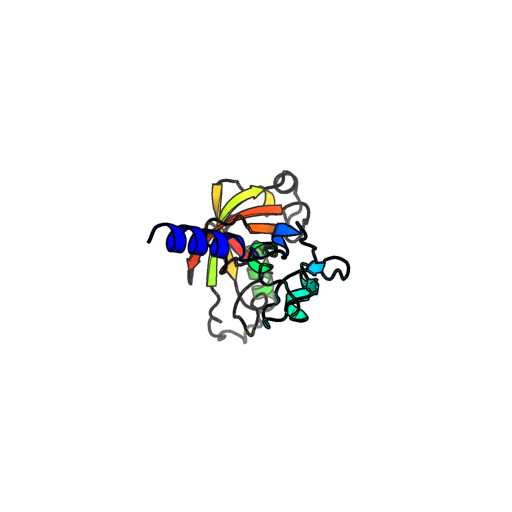TOM 668 C C . GLN A 1 88 ? -26.054 2.570 -8.085 1.00 55.50 88 GLN A C 1
ATOM 670 O O . GLN A 1 88 ? -26.772 3.088 -8.935 1.00 55.50 88 GLN A O 1
ATOM 675 N N . ALA A 1 89 ? -24.990 1.829 -8.410 1.00 51.09 89 ALA A N 1
ATOM 676 C CA . ALA A 1 89 ? -24.603 1.500 -9.784 1.00 51.09 89 ALA A CA 1
ATOM 677 C C . ALA A 1 89 ? -25.338 0.268 -10.354 1.00 51.09 89 ALA A C 1
ATOM 679 O O . ALA A 1 89 ? -25.323 0.052 -11.567 1.00 51.09 89 ALA A O 1
ATOM 680 N N . ALA A 1 90 ? -25.978 -0.543 -9.507 1.00 49.34 90 ALA A N 1
ATOM 681 C CA . ALA A 1 90 ? -26.718 -1.726 -9.926 1.00 49.34 90 ALA A CA 1
ATOM 682 C C . ALA A 1 90 ? -28.075 -1.348 -10.549 1.00 49.34 90 ALA A C 1
ATOM 684 O O . ALA A 1 90 ? -29.055 -1.075 -9.859 1.00 49.34 90 ALA A O 1
ATOM 685 N N . SER A 1 91 ? -28.139 -1.387 -11.882 1.00 44.62 91 SER A N 1
ATOM 686 C CA . SER A 1 91 ? -29.398 -1.550 -12.618 1.00 44.62 91 SER A CA 1
ATOM 687 C C . SER A 1 91 ? -30.032 -2.907 -12.252 1.00 44.62 91 SER A C 1
ATOM 689 O O . SER A 1 91 ? -29.294 -3.890 -12.128 1.00 44.62 91 SER A O 1
ATOM 691 N N . PRO A 1 92 ? -31.371 -3.027 -12.121 1.00 47.53 92 PRO A N 1
ATOM 692 C CA . PRO A 1 92 ? -32.040 -4.283 -11.749 1.00 47.53 92 PRO A CA 1
ATOM 693 C C . PRO A 1 92 ? -31.836 -5.434 -12.756 1.00 47.53 92 PRO A C 1
ATOM 695 O O . PRO A 1 92 ? -32.243 -6.558 -12.487 1.00 47.53 92 PRO A O 1
ATOM 698 N N . GLN A 1 93 ? -31.182 -5.175 -13.894 1.00 43.72 93 GLN A N 1
ATOM 699 C CA . GLN A 1 93 ? -30.894 -6.139 -14.959 1.00 43.72 93 GLN A CA 1
ATOM 700 C C . GLN A 1 93 ? -29.515 -6.830 -14.840 1.00 43.72 93 GLN A C 1
ATOM 702 O O . GLN A 1 93 ? -29.125 -7.549 -15.755 1.00 43.72 93 GLN A O 1
ATOM 707 N N . TRP A 1 94 ? -28.745 -6.615 -13.765 1.00 41.94 94 TRP A N 1
ATOM 708 C CA . TRP A 1 94 ? -27.418 -7.235 -13.587 1.00 41.94 94 TRP A CA 1
ATOM 709 C C . TRP A 1 94 ? -27.365 -8.153 -12.361 1.00 41.94 94 TRP A C 1
ATOM 711 O O . TRP A 1 94 ? -26.445 -8.116 -11.549 1.00 41.94 94 TRP A O 1
ATOM 721 N N . SER A 1 95 ? -28.386 -8.992 -12.203 1.00 40.31 95 SER A N 1
ATOM 722 C CA . SER A 1 95 ? -28.421 -10.058 -11.202 1.00 40.31 95 SER A CA 1
ATOM 723 C C . SER A 1 95 ? -27.905 -11.375 -11.785 1.00 40.31 95 SER A C 1
ATOM 725 O O . SER A 1 95 ? -28.622 -12.363 -11.759 1.00 40.31 95 SER A O 1
ATOM 727 N N . THR A 1 96 ? -26.702 -11.371 -12.357 1.00 43.06 96 THR A N 1
ATOM 728 C CA . THR A 1 96 ? -25.904 -12.567 -12.698 1.00 43.06 96 THR A CA 1
ATOM 729 C C . THR A 1 96 ? -24.559 -12.077 -13.229 1.00 43.06 96 THR A C 1
ATOM 731 O O . THR A 1 96 ? -24.279 -12.151 -14.421 1.00 43.06 96 THR A O 1
ATOM 734 N N . HIS A 1 97 ? -23.724 -11.515 -12.361 1.00 40.12 97 HIS A N 1
ATOM 735 C CA . HIS A 1 97 ? -22.290 -11.596 -12.604 1.00 40.12 97 HIS A CA 1
ATOM 736 C C . HIS A 1 97 ? -21.775 -12.619 -11.615 1.00 40.12 97 HIS A C 1
ATOM 738 O O . HIS A 1 97 ? -21.965 -12.467 -10.409 1.00 40.12 97 HIS A O 1
ATOM 744 N N . THR A 1 98 ? -21.223 -13.700 -12.156 1.00 39.97 98 THR A N 1
ATOM 745 C CA . THR A 1 98 ? -20.313 -14.599 -11.456 1.00 39.97 98 THR A CA 1
ATOM 746 C C . THR A 1 98 ? -19.480 -13.799 -10.468 1.00 39.97 98 THR A C 1
ATOM 748 O O . THR A 1 98 ? -18.946 -12.755 -10.838 1.00 39.97 98 THR A O 1
ATOM 751 N N . GLU A 1 99 ? -19.427 -14.268 -9.223 1.00 52.25 99 GLU A N 1
ATOM 752 C CA . GLU A 1 99 ? -18.434 -13.865 -8.234 1.00 52.25 99 GLU A CA 1
ATOM 753 C C . GLU A 1 99 ? -17.063 -13.833 -8.921 1.00 52.25 99 GLU A C 1
ATOM 755 O O . GLU A 1 99 ? -16.419 -14.867 -9.080 1.00 52.25 99 GLU A O 1
ATOM 760 N N . ASP A 1 100 ? -16.638 -12.669 -9.416 1.00 54.19 100 ASP A N 1
ATOM 761 C CA . ASP A 1 100 ? -15.280 -12.502 -9.911 1.00 54.19 100 ASP A CA 1
ATOM 762 C C . ASP A 1 100 ? -14.394 -12.728 -8.691 1.00 54.19 100 ASP A C 1
ATOM 764 O O . ASP A 1 100 ? -14.430 -11.939 -7.742 1.00 54.19 100 ASP A O 1
ATOM 768 N N . ALA A 1 101 ? -13.708 -13.873 -8.682 1.00 68.81 101 ALA A N 1
ATOM 769 C CA . ALA A 1 101 ? -13.059 -14.452 -7.515 1.00 68.81 101 ALA A CA 1
ATOM 770 C C . ALA A 1 101 ? -11.914 -13.558 -7.020 1.00 68.81 101 ALA A C 1
ATOM 772 O O . ALA A 1 101 ? -10.743 -13.743 -7.357 1.00 68.81 101 ALA A O 1
ATOM 773 N N . GLY A 1 102 ? -12.277 -12.551 -6.228 1.00 85.56 102 GLY A N 1
ATOM 774 C CA . GLY A 1 102 ? -11.361 -11.806 -5.389 1.00 85.56 102 GLY A CA 1
ATOM 775 C C . GLY A 1 102 ? -10.799 -12.682 -4.272 1.00 85.56 102 GLY A C 1
ATOM 776 O O . GLY A 1 102 ? -11.145 -13.853 -4.121 1.00 85.56 102 GLY A O 1
ATOM 777 N N . TYR A 1 103 ? -9.925 -12.098 -3.466 1.00 90.75 103 TYR A N 1
ATOM 778 C CA . TYR A 1 103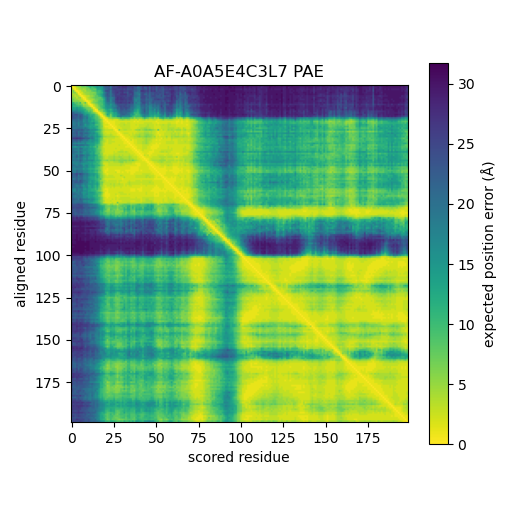 ? -9.414 -12.729 -2.251 1.00 90.75 103 TYR A CA 1
ATOM 779 C C . TYR A 1 103 ? -9.426 -11.729 -1.108 1.00 90.75 103 TYR A C 1
ATOM 781 O O . TYR A 1 103 ? -9.391 -10.518 -1.330 1.00 90.75 103 TYR A O 1
ATOM 789 N N . CYS A 1 104 ? -9.400 -12.232 0.118 1.00 92.06 104 CYS A N 1
ATOM 790 C CA . CYS A 1 104 ? -9.246 -11.403 1.296 1.00 92.06 104 CYS A CA 1
ATOM 791 C C . CYS A 1 104 ? -7.863 -11.573 1.921 1.00 92.06 104 CYS A C 1
ATOM 793 O O . CYS A 1 104 ? -7.339 -12.681 2.090 1.00 92.06 104 CYS A O 1
ATOM 795 N N . MET A 1 105 ? -7.270 -10.442 2.285 1.00 93.81 105 MET A N 1
ATOM 796 C CA . MET A 1 105 ? -6.039 -10.386 3.055 1.00 93.81 105 MET A CA 1
ATOM 797 C C . MET A 1 105 ? -6.352 -10.062 4.509 1.00 93.81 105 MET A C 1
ATOM 799 O O . MET A 1 105 ? -7.018 -9.072 4.806 1.00 93.81 105 MET A O 1
ATOM 803 N N . GLU A 1 106 ? -5.819 -10.868 5.420 1.00 94.62 106 GLU A N 1
ATOM 804 C CA . GLU A 1 106 ? -5.823 -10.556 6.843 1.00 94.62 106 GLU A CA 1
ATOM 805 C C . GLU A 1 106 ? -4.488 -9.918 7.229 1.00 94.62 106 GLU A C 1
ATOM 807 O O . GLU A 1 106 ? -3.414 -10.486 6.994 1.00 94.62 106 GLU A O 1
ATOM 812 N N . PHE A 1 107 ? -4.561 -8.751 7.864 1.00 95.25 107 PHE A N 1
ATOM 813 C CA . PHE A 1 107 ? -3.403 -8.026 8.375 1.00 95.25 107 PHE A CA 1
ATOM 814 C C . PHE A 1 107 ? -3.546 -7.751 9.866 1.00 95.25 107 PHE A C 1
ATOM 816 O O . PHE A 1 107 ? -4.641 -7.503 10.362 1.00 95.25 107 PHE A O 1
ATOM 823 N N . LYS A 1 108 ? -2.426 -7.758 10.586 1.00 95.56 108 LYS A N 1
ATOM 824 C CA . LYS A 1 108 ? -2.329 -7.343 11.984 1.00 95.56 108 LYS A CA 1
ATOM 825 C C . LYS A 1 108 ? -1.806 -5.914 12.025 1.00 95.56 108 LYS A C 1
ATOM 827 O O . LYS A 1 108 ? -0.657 -5.688 11.646 1.00 95.56 108 LYS A O 1
ATOM 832 N N . THR A 1 109 ? -2.620 -4.965 12.475 1.00 95.88 109 THR A N 1
ATOM 833 C CA . THR A 1 109 ? -2.210 -3.560 12.602 1.00 95.88 109 THR A CA 1
ATOM 834 C C . THR A 1 109 ? -1.064 -3.442 13.604 1.00 95.88 109 THR A C 1
ATOM 836 O O . THR A 1 109 ? -1.209 -3.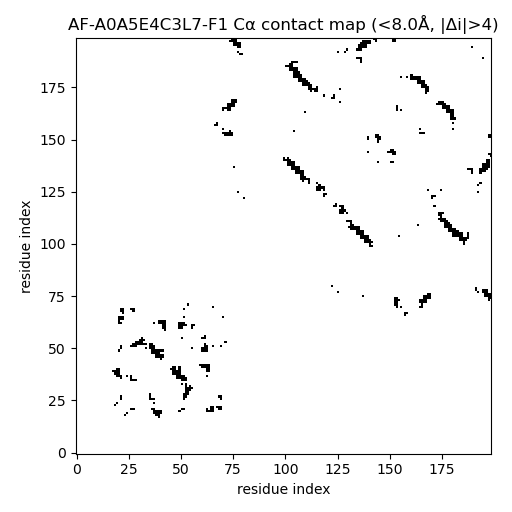858 14.753 1.00 95.88 109 THR A O 1
ATOM 839 N N . GLU A 1 110 ? 0.065 -2.878 13.178 1.00 95.88 110 GLU A N 1
ATOM 840 C CA . GLU A 1 110 ? 1.240 -2.646 14.026 1.00 95.88 110 GLU A CA 1
ATOM 841 C C . GLU A 1 110 ? 1.285 -1.212 14.540 1.00 95.88 110 GLU A C 1
ATOM 843 O O . GLU A 1 110 ? 1.549 -1.008 15.718 1.00 95.88 110 GLU A O 1
ATOM 848 N N . SER A 1 111 ? 1.002 -0.232 13.680 1.00 96.44 111 SER A N 1
ATOM 849 C CA . SER A 1 111 ? 0.972 1.177 14.071 1.00 96.44 111 SER A CA 1
ATOM 850 C C . SER A 1 111 ? -0.107 1.950 13.329 1.00 96.44 111 SER A C 1
ATOM 852 O O . SER A 1 111 ? -0.512 1.574 12.223 1.00 96.44 111 SER A O 1
ATOM 854 N N . LEU A 1 112 ? -0.546 3.057 13.924 1.00 96.12 112 LEU A N 1
ATOM 855 C CA . LEU A 1 112 ? -1.322 4.089 13.242 1.00 96.12 112 LEU A CA 1
ATOM 856 C C . LEU A 1 112 ? -0.919 5.489 13.701 1.00 96.12 112 LEU A C 1
ATOM 858 O O . LEU A 1 112 ? -0.598 5.747 14.856 1.00 96.12 112 LEU A O 1
ATOM 862 N N . THR A 1 113 ? -0.976 6.430 12.772 1.00 96.00 113 THR A N 1
ATOM 863 C CA . THR A 1 113 ? -0.786 7.852 13.063 1.00 96.00 113 THR A CA 1
ATOM 864 C C . THR A 1 113 ? -1.917 8.416 13.942 1.00 96.00 113 THR A C 1
ATOM 866 O O . THR A 1 113 ? -3.081 8.041 13.772 1.00 96.00 113 THR A O 1
ATOM 869 N N . PRO A 1 114 ? -1.636 9.413 14.808 1.00 93.94 114 PRO A N 1
ATOM 870 C CA . PRO A 1 114 ? -2.661 10.052 15.646 1.00 93.94 114 PRO A CA 1
ATOM 871 C C . PRO A 1 114 ? -3.809 10.695 14.855 1.00 93.94 114 PRO A C 1
ATOM 873 O O . PRO A 1 114 ? -4.926 10.814 15.351 1.00 93.94 114 PRO A O 1
ATOM 876 N N . HIS A 1 115 ? -3.557 11.081 13.600 1.00 93.56 115 HIS A N 1
ATOM 877 C CA . HIS A 1 115 ? -4.549 11.687 12.710 1.00 93.56 115 HIS A CA 1
ATOM 878 C C . HIS A 1 115 ? -5.756 10.784 12.442 1.00 93.56 115 HIS A C 1
ATOM 880 O O . HIS A 1 115 ? -6.837 11.305 12.175 1.00 93.56 115 HIS A O 1
ATOM 886 N N . CYS A 1 116 ? -5.606 9.462 12.561 1.00 93.12 116 CYS A N 1
ATOM 887 C CA . CYS A 1 116 ? -6.725 8.533 12.424 1.00 93.12 116 CYS A CA 1
ATOM 888 C C . CYS A 1 116 ? -7.801 8.743 13.504 1.00 93.12 116 CYS A C 1
ATOM 890 O O . CYS A 1 116 ? -8.986 8.590 13.224 1.00 93.12 116 CYS A O 1
ATOM 892 N N . ALA A 1 117 ? -7.413 9.154 14.718 1.00 92.31 117 ALA A N 1
ATOM 893 C CA . ALA A 1 117 ? -8.342 9.396 15.825 1.00 92.31 117 ALA A CA 1
ATOM 894 C C . ALA A 1 117 ? -9.007 10.784 15.779 1.00 92.31 117 ALA A C 1
ATOM 896 O O . ALA A 1 117 ? -10.043 10.989 16.406 1.00 92.31 117 ALA A O 1
ATOM 897 N N . LEU A 1 118 ? -8.423 11.738 15.049 1.00 89.25 118 LEU A N 1
ATOM 898 C CA . LEU A 1 118 ? -8.895 13.129 14.993 1.00 89.25 118 LEU A CA 1
ATOM 899 C C . LEU A 1 118 ? -9.968 13.366 13.918 1.00 89.25 118 LEU A C 1
ATOM 901 O O . LEU A 1 118 ? -10.585 14.429 13.866 1.00 89.25 118 LEU A O 1
ATOM 905 N N . GLU A 1 119 ? -10.172 12.399 13.027 1.00 83.69 119 GLU A N 1
ATOM 906 C CA . GLU A 1 119 ? -10.952 12.572 11.808 1.00 83.69 119 GLU A CA 1
ATOM 907 C C . GLU A 1 119 ? -12.455 12.376 12.037 1.00 83.69 119 GLU A C 1
ATOM 909 O O . GLU A 1 119 ? -12.907 11.255 12.235 1.00 83.69 119 GLU A O 1
ATOM 914 N N . ASN A 1 120 ? -13.248 13.448 11.968 1.00 83.81 120 ASN A N 1
ATOM 915 C CA . ASN A 1 120 ? -14.677 13.438 12.313 1.00 83.81 120 ASN A CA 1
ATOM 916 C C . ASN A 1 120 ? -15.641 13.541 11.118 1.00 83.81 120 ASN A C 1
ATOM 918 O O . ASN A 1 120 ? -16.856 13.592 11.329 1.00 83.81 120 ASN A O 1
ATOM 922 N N . ARG A 1 121 ? -15.162 13.588 9.866 1.00 86.50 121 ARG A N 1
ATOM 923 C CA . ARG A 1 121 ? -16.086 13.697 8.723 1.00 86.50 121 ARG A CA 1
ATOM 924 C C . ARG A 1 121 ? -16.875 12.389 8.538 1.00 86.50 121 ARG A C 1
ATOM 926 O O . ARG A 1 121 ? -16.326 11.308 8.748 1.00 86.50 121 ARG A O 1
ATOM 933 N N . PRO A 1 122 ? -18.142 12.443 8.081 1.00 81.50 122 PRO A N 1
ATOM 934 C CA . PRO A 1 122 ? -18.996 11.256 7.958 1.00 81.50 122 PRO A CA 1
ATOM 935 C C . PRO A 1 122 ? -18.381 10.107 7.143 1.00 81.50 122 PRO A C 1
ATOM 937 O O . PRO A 1 122 ? -18.551 8.946 7.503 1.00 81.50 122 PRO A O 1
ATOM 940 N N . LEU A 1 123 ? -17.630 10.428 6.078 1.00 79.81 123 LEU A N 1
ATOM 941 C CA . LEU A 1 123 ? -17.036 9.442 5.163 1.00 79.81 123 LEU A CA 1
ATOM 942 C C . LEU A 1 123 ? -15.697 8.852 5.643 1.00 79.81 123 LEU A C 1
ATOM 944 O O . LEU A 1 123 ? -15.185 7.889 5.080 1.00 79.81 123 LEU A O 1
ATOM 948 N N . THR A 1 124 ? -15.107 9.431 6.681 1.00 87.56 124 THR A N 1
ATOM 949 C CA . THR A 1 124 ? -13.768 9.087 7.181 1.00 87.56 124 THR A CA 1
ATOM 950 C C . THR A 1 124 ? -13.775 8.753 8.672 1.00 87.56 124 THR A C 1
ATOM 952 O O . THR A 1 124 ? -12.772 8.285 9.200 1.00 87.56 124 THR A O 1
ATOM 955 N N . ARG A 1 125 ? -14.928 8.884 9.345 1.00 89.00 125 ARG A N 1
ATOM 956 C CA . ARG A 1 125 ? -15.132 8.549 10.764 1.00 89.00 125 ARG A CA 1
ATOM 957 C C . ARG A 1 125 ? -14.699 7.127 11.121 1.00 89.00 125 ARG A C 1
ATOM 959 O O . ARG A 1 125 ? -14.305 6.874 12.254 1.00 89.00 125 ARG A O 1
ATOM 966 N N . TRP A 1 126 ? -14.740 6.204 10.160 1.00 89.56 126 TRP A N 1
ATOM 967 C CA . TRP A 1 126 ? -14.290 4.827 10.350 1.00 89.56 126 TRP A CA 1
ATOM 968 C C . TRP A 1 126 ? -12.824 4.727 10.807 1.00 89.56 126 TRP A C 1
ATOM 970 O O . TRP A 1 126 ? -12.481 3.810 11.550 1.00 89.56 126 TRP A O 1
ATOM 980 N N . MET A 1 127 ? -11.976 5.691 10.426 1.00 92.50 127 MET A N 1
ATOM 981 C CA . MET A 1 127 ? -10.557 5.738 10.798 1.00 92.50 127 MET A CA 1
ATOM 982 C C . MET A 1 127 ? -10.364 5.791 12.321 1.00 92.50 127 MET A C 1
ATOM 984 O O . MET A 1 127 ? -9.386 5.249 12.835 1.00 92.50 127 MET A O 1
ATOM 988 N N . GLN A 1 128 ? -11.331 6.352 13.058 1.00 92.25 128 GLN A N 1
ATOM 989 C CA . GLN A 1 128 ? -11.296 6.429 14.521 1.00 92.25 128 GLN A CA 1
ATOM 990 C C . GLN A 1 128 ? -11.436 5.071 15.207 1.00 92.25 128 GLN A C 1
ATOM 992 O O . GLN A 1 128 ? -11.165 4.974 16.404 1.00 92.25 128 GLN A O 1
ATOM 997 N N . TYR A 1 129 ? -11.890 4.035 14.499 1.00 90.62 129 TYR A N 1
ATOM 998 C CA . TYR A 1 129 ? -12.056 2.690 15.054 1.00 90.62 129 TYR A CA 1
ATOM 999 C C . TYR A 1 129 ? -10.832 1.801 14.828 1.00 90.62 129 TYR A C 1
ATOM 1001 O O . TYR A 1 129 ? -10.770 0.714 15.393 1.00 90.62 129 TYR A O 1
ATOM 1009 N N . LEU A 1 130 ? -9.833 2.270 14.073 1.00 92.94 130 LEU A N 1
ATOM 1010 C CA . LEU A 1 130 ? -8.573 1.556 13.909 1.00 92.94 130 LEU A CA 1
ATOM 1011 C C . LEU A 1 130 ? -7.805 1.504 15.230 1.00 92.94 130 LEU A C 1
ATOM 1013 O O . LEU A 1 130 ? -7.723 2.484 15.978 1.00 92.94 130 LEU A O 1
ATOM 1017 N N . ARG A 1 131 ? -7.246 0.335 15.527 1.00 94.44 131 ARG A N 1
ATOM 1018 C CA . ARG A 1 131 ? -6.498 0.066 16.755 1.00 94.44 131 ARG A CA 1
ATOM 1019 C C . ARG A 1 131 ? -5.279 -0.786 16.440 1.00 94.44 131 ARG A C 1
ATOM 1021 O O . ARG A 1 131 ? -5.346 -1.700 15.618 1.00 94.44 131 ARG A O 1
ATOM 1028 N N . GLU A 1 132 ? -4.182 -0.495 17.126 1.00 96.44 132 GLU A N 1
ATOM 1029 C CA . GLU A 1 132 ? -2.977 -1.322 17.092 1.00 96.44 132 GLU A CA 1
ATOM 1030 C C . GLU A 1 132 ? -3.267 -2.693 17.707 1.00 96.44 132 GLU A C 1
ATOM 1032 O O . GLU A 1 132 ? -4.077 -2.827 18.627 1.00 96.44 132 GLU A O 1
ATOM 1037 N N . GLY A 1 133 ? -2.638 -3.733 17.169 1.00 95.00 133 GLY A N 1
ATOM 1038 C CA . GLY A 1 133 ? -2.817 -5.104 17.629 1.00 95.00 133 GLY A CA 1
ATOM 1039 C C 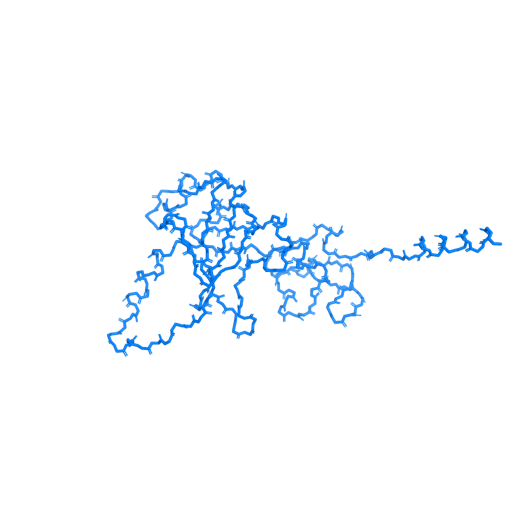. GLY A 1 133 ? -4.128 -5.763 17.194 1.00 95.00 133 GLY A C 1
ATOM 1040 O O . GLY A 1 133 ? -4.346 -6.922 17.540 1.00 95.00 133 GLY A O 1
ATOM 1041 N N . TYR A 1 134 ? -4.992 -5.109 16.418 1.00 95.00 134 TYR A N 1
ATOM 1042 C CA . TYR A 1 134 ? -6.192 -5.745 15.864 1.00 95.00 134 TYR A CA 1
ATOM 1043 C C . TYR A 1 134 ? -5.916 -6.372 14.500 1.00 95.00 134 TYR A C 1
ATOM 1045 O O . TYR A 1 134 ? -5.056 -5.909 13.751 1.00 95.00 134 TYR A O 1
ATOM 1053 N N . THR A 1 135 ? -6.640 -7.449 14.198 1.00 95.44 135 THR A N 1
ATOM 1054 C CA . THR A 1 135 ? -6.645 -8.041 12.859 1.00 95.44 135 THR A CA 1
ATOM 1055 C C . THR A 1 135 ? -7.738 -7.381 12.032 1.00 95.44 135 THR A C 1
ATOM 1057 O O . THR A 1 135 ? -8.878 -7.266 12.487 1.00 95.44 135 THR A O 1
ATOM 1060 N N . VAL A 1 136 ? -7.375 -6.956 10.830 1.00 95.81 136 VAL A N 1
ATOM 1061 C CA . VAL A 1 136 ? -8.266 -6.339 9.854 1.00 95.81 136 VAL A CA 1
ATOM 1062 C C . VAL A 1 136 ? -8.307 -7.172 8.583 1.00 95.81 136 VAL A C 1
ATOM 1064 O O . VAL A 1 136 ? -7.336 -7.845 8.235 1.00 95.81 136 VAL A O 1
ATOM 1067 N N . CYS A 1 137 ? -9.439 -7.103 7.900 1.00 94.81 137 CYS A N 1
ATOM 1068 C CA . CYS A 1 137 ? -9.694 -7.769 6.639 1.00 94.81 137 CYS A CA 1
ATOM 1069 C C . CYS A 1 137 ? -9.697 -6.734 5.524 1.00 94.81 137 CYS A C 1
ATOM 1071 O O . CYS A 1 137 ? -10.368 -5.707 5.645 1.00 94.81 137 CYS A O 1
ATOM 1073 N N . VAL A 1 138 ? -8.963 -7.005 4.451 1.00 95.00 138 VAL A N 1
ATOM 1074 C CA . VAL A 1 138 ? -8.914 -6.141 3.273 1.00 95.00 138 VAL A CA 1
ATOM 1075 C C . VAL A 1 138 ? -9.216 -6.982 2.042 1.00 95.00 138 VAL A C 1
ATOM 1077 O O . VAL A 1 138 ? -8.406 -7.823 1.642 1.00 95.00 138 VAL A O 1
ATOM 1080 N N . ASP A 1 139 ? -10.388 -6.763 1.458 1.00 92.19 139 ASP A N 1
ATOM 1081 C CA . ASP A 1 139 ? -10.819 -7.478 0.264 1.00 92.19 139 ASP A CA 1
ATOM 1082 C C . ASP A 1 139 ? -10.144 -6.888 -0.983 1.00 92.19 139 ASP A C 1
ATOM 1084 O O . ASP A 1 139 ? -10.145 -5.673 -1.213 1.00 92.19 139 ASP A O 1
ATOM 1088 N N . CYS A 1 140 ? -9.562 -7.766 -1.797 1.00 91.25 140 CYS A N 1
ATOM 1089 C CA . CYS A 1 140 ? -9.064 -7.465 -3.130 1.00 91.25 140 CYS A CA 1
ATOM 1090 C C . CYS A 1 140 ? -10.094 -7.940 -4.153 1.00 91.25 140 CYS A C 1
ATOM 1092 O O . CYS A 1 140 ? -10.233 -9.136 -4.403 1.00 91.25 140 CYS A O 1
ATOM 1094 N N . GLN A 1 141 ? -10.826 -6.991 -4.727 1.00 86.38 141 GLN A N 1
ATOM 1095 C CA . GLN A 1 141 ? -11.871 -7.234 -5.719 1.00 86.38 141 GLN A CA 1
ATOM 1096 C C . GLN A 1 141 ? -11.613 -6.361 -6.958 1.00 86.38 141 GLN A C 1
ATOM 1098 O O . GLN A 1 141 ? -10.979 -5.303 -6.843 1.00 86.38 141 GLN A O 1
ATOM 1103 N N . PRO A 1 142 ? -12.104 -6.745 -8.150 1.00 80.38 142 PRO A N 1
ATOM 1104 C CA . PRO A 1 142 ? -12.211 -5.802 -9.265 1.00 80.38 142 PRO A CA 1
ATOM 1105 C C . PRO A 1 142 ? -12.978 -4.540 -8.810 1.00 80.38 142 PRO A C 1
ATOM 1107 O O . PRO A 1 142 ? -13.993 -4.687 -8.126 1.00 80.38 142 PRO A O 1
ATOM 1110 N N . PRO A 1 143 ? -12.542 -3.299 -9.129 1.00 80.81 143 PRO A N 1
ATOM 1111 C CA . PRO A 1 143 ? -11.527 -2.880 -10.109 1.00 80.81 143 PRO A CA 1
ATOM 1112 C C . PRO A 1 143 ? -10.101 -2.656 -9.564 1.00 80.81 143 PRO A C 1
ATOM 1114 O O . PRO A 1 143 ? -9.218 -2.313 -10.344 1.00 80.81 143 PRO A O 1
ATOM 1117 N N . ALA A 1 144 ? -9.857 -2.813 -8.259 1.00 84.31 144 ALA A N 1
ATOM 1118 C CA . ALA A 1 144 ? -8.533 -2.577 -7.661 1.00 84.31 144 ALA A CA 1
ATOM 1119 C C . ALA A 1 144 ? -7.502 -3.655 -8.052 1.00 84.31 144 ALA A C 1
ATOM 1121 O O . ALA A 1 144 ? -6.288 -3.458 -7.970 1.00 84.31 144 ALA A O 1
ATOM 1122 N N . MET A 1 145 ? -7.995 -4.820 -8.473 1.00 86.38 145 MET A N 1
ATOM 1123 C CA . MET A 1 145 ? -7.179 -5.946 -8.894 1.00 86.38 145 MET A CA 1
ATOM 1124 C C . MET A 1 145 ? -6.562 -5.715 -10.280 1.00 86.38 145 MET A C 1
ATOM 1126 O O . MET A 1 145 ? -7.248 -5.375 -11.244 1.00 86.38 145 MET A O 1
ATOM 1130 N N . ASN A 1 146 ? -5.260 -5.962 -10.403 1.00 84.69 146 ASN A N 1
ATOM 1131 C CA . ASN A 1 146 ? -4.576 -5.956 -11.690 1.00 84.69 146 ASN A CA 1
ATOM 1132 C C . ASN A 1 146 ? -5.057 -7.131 -12.563 1.00 84.69 146 ASN A C 1
ATOM 1134 O O . ASN A 1 146 ? -5.072 -8.274 -12.110 1.00 84.69 146 ASN A O 1
ATOM 1138 N N . SER A 1 147 ? -5.397 -6.861 -13.824 1.00 79.81 147 SER A N 1
ATOM 1139 C CA . SER A 1 147 ? -5.960 -7.858 -14.747 1.00 79.81 147 SER A CA 1
ATOM 1140 C C . SER A 1 147 ? -5.002 -8.990 -15.127 1.00 79.81 147 SER A C 1
ATOM 1142 O O . SER A 1 147 ? -5.458 -10.055 -15.530 1.00 79.81 147 SER A O 1
ATOM 1144 N N . VAL A 1 148 ? -3.689 -8.773 -15.011 1.00 80.06 148 VAL A N 1
ATOM 1145 C CA . VAL A 1 148 ? -2.659 -9.755 -15.375 1.00 80.06 148 VAL A CA 1
ATOM 1146 C C . VAL A 1 148 ? -2.200 -10.534 -14.151 1.00 80.06 148 VAL A C 1
ATOM 1148 O O . VAL A 1 148 ? -2.179 -11.760 -14.170 1.00 80.06 148 VAL A O 1
ATOM 1151 N N . SER A 1 149 ? -1.820 -9.838 -13.077 1.00 80.75 149 SER A N 1
ATOM 1152 C CA . SER A 1 149 ? -1.288 -10.494 -11.880 1.00 80.75 149 SER A CA 1
ATOM 1153 C C . SER A 1 149 ? -2.369 -11.016 -10.937 1.00 80.75 149 SER A C 1
ATOM 1155 O O . SER A 1 149 ? -2.037 -11.806 -10.056 1.00 80.75 149 SER A O 1
ATOM 1157 N N . LEU A 1 150 ? -3.629 -10.589 -11.105 1.00 85.50 150 LEU A N 1
ATOM 1158 C CA . LEU A 1 150 ? -4.749 -10.898 -10.208 1.00 85.50 150 LEU A CA 1
ATOM 1159 C C . LEU A 1 150 ? -4.435 -10.535 -8.747 1.00 85.50 150 LEU A C 1
ATOM 1161 O O . LEU A 1 150 ? -4.733 -11.281 -7.814 1.00 85.50 150 LEU A O 1
ATOM 1165 N N . ARG A 1 151 ? -3.760 -9.394 -8.558 1.00 87.25 151 ARG A N 1
ATOM 1166 C CA . ARG A 1 151 ? -3.299 -8.887 -7.258 1.00 87.25 151 ARG A CA 1
ATOM 1167 C C . ARG A 1 151 ? -3.664 -7.425 -7.062 1.00 87.25 151 ARG A C 1
ATOM 1169 O O . ARG A 1 151 ? -3.722 -6.664 -8.030 1.00 87.25 151 ARG A O 1
ATOM 1176 N N . CYS A 1 152 ? -3.841 -7.034 -5.805 1.00 89.75 152 CYS A N 1
ATOM 1177 C CA . CYS A 1 152 ? -4.000 -5.640 -5.407 1.00 89.75 152 CYS A CA 1
ATOM 1178 C C . CYS A 1 152 ? -2.667 -5.018 -4.977 1.00 89.75 152 CYS A C 1
ATOM 1180 O O . CYS A 1 152 ? -1.783 -5.679 -4.422 1.00 89.75 152 CYS A O 1
ATOM 1182 N N . SER A 1 153 ? -2.523 -3.718 -5.222 1.00 85.31 153 SER A N 1
ATOM 1183 C CA . SER A 1 153 ? -1.354 -2.952 -4.788 1.00 85.31 153 SER A CA 1
ATOM 1184 C C . SER A 1 153 ? -1.249 -2.941 -3.261 1.00 85.31 153 SER A C 1
ATOM 1186 O O . SER A 1 153 ? -2.203 -2.609 -2.565 1.00 85.31 153 SER A O 1
ATOM 1188 N N . GLY A 1 154 ? -0.076 -3.304 -2.736 1.00 85.38 154 GLY A N 1
ATOM 1189 C CA . GLY A 1 154 ? 0.156 -3.374 -1.290 1.00 85.38 154 GLY A CA 1
ATOM 1190 C C . GLY A 1 154 ? -0.372 -4.648 -0.616 1.00 85.38 154 GLY A C 1
ATOM 1191 O O . GLY A 1 154 ? -0.370 -4.721 0.610 1.00 85.38 154 GLY A O 1
ATOM 1192 N N . ASP A 1 155 ? -0.773 -5.673 -1.382 1.00 87.31 155 ASP A N 1
ATOM 1193 C CA . ASP A 1 155 ? -1.188 -6.976 -0.836 1.00 87.31 155 ASP A CA 1
ATOM 1194 C C . ASP A 1 155 ? -0.070 -7.716 -0.078 1.00 87.31 155 ASP A C 1
ATOM 1196 O O . ASP A 1 155 ? -0.337 -8.609 0.725 1.00 87.31 155 ASP A O 1
ATOM 1200 N N . GLY A 1 156 ? 1.191 -7.355 -0.332 1.00 81.75 156 GLY A N 1
ATOM 1201 C CA . GLY A 1 156 ? 2.352 -7.929 0.330 1.00 81.75 156 GLY A CA 1
ATOM 1202 C C . GLY A 1 156 ? 2.467 -9.442 0.151 1.00 81.75 156 GLY A C 1
ATOM 1203 O O . GLY A 1 156 ? 2.935 -10.118 1.068 1.00 81.75 156 GLY A O 1
ATOM 1204 N N . LEU A 1 157 ? 2.034 -10.029 -0.979 1.00 73.12 157 LEU A N 1
ATOM 1205 C CA . LEU A 1 157 ? 2.192 -11.485 -1.142 1.00 73.12 157 LEU A CA 1
ATOM 1206 C C . LEU A 1 157 ? 3.657 -11.915 -1.163 1.00 73.12 157 LEU A C 1
ATOM 1208 O O . LEU A 1 157 ? 3.949 -12.980 -0.627 1.00 73.12 157 LEU A O 1
ATOM 1212 N N . ASP A 1 158 ? 4.546 -11.064 -1.674 1.00 69.25 158 ASP A N 1
ATOM 1213 C CA . ASP A 1 158 ? 5.989 -11.322 -1.740 1.00 69.25 158 ASP A CA 1
ATOM 1214 C C . ASP A 1 158 ? 6.704 -11.076 -0.395 1.00 69.25 158 ASP A C 1
ATOM 1216 O O . ASP A 1 158 ? 7.912 -11.267 -0.298 1.00 69.25 158 ASP A O 1
ATOM 1220 N N . SER A 1 159 ? 5.969 -10.651 0.642 1.00 66.12 159 SER A N 1
ATOM 1221 C CA . SER A 1 159 ? 6.484 -10.536 2.007 1.00 66.12 159 SER A CA 1
ATOM 1222 C C . SER A 1 159 ? 6.487 -11.900 2.691 1.00 66.12 159 SER A C 1
ATOM 1224 O O . SER A 1 159 ? 5.468 -12.602 2.734 1.00 66.12 159 SER A O 1
ATOM 1226 N N . ASP A 1 160 ? 7.619 -12.211 3.320 1.00 67.25 160 ASP A N 1
ATOM 1227 C CA . ASP A 1 160 ? 7.900 -13.387 4.149 1.00 67.25 160 ASP A CA 1
ATOM 1228 C C . ASP A 1 160 ? 7.004 -13.485 5.418 1.00 67.25 160 ASP A C 1
ATOM 1230 O O . ASP A 1 160 ? 7.306 -14.234 6.345 1.00 67.25 160 ASP A O 1
ATOM 1234 N N . GLY A 1 161 ? 5.943 -12.674 5.533 1.00 68.88 161 GLY A N 1
ATOM 1235 C CA . GLY A 1 161 ? 5.054 -12.564 6.698 1.00 68.88 161 GLY A CA 1
ATOM 1236 C C . GLY A 1 161 ? 5.627 -11.714 7.838 1.00 68.88 161 GLY A C 1
ATOM 1237 O O . GLY A 1 161 ? 4.879 -11.057 8.557 1.00 68.88 161 GLY A O 1
ATOM 1238 N N . ASN A 1 162 ? 6.954 -11.654 7.966 1.00 75.25 162 ASN A N 1
ATOM 1239 C CA . ASN A 1 162 ? 7.635 -10.846 8.982 1.00 75.25 162 ASN A CA 1
ATOM 1240 C C . ASN A 1 162 ? 7.912 -9.394 8.543 1.00 75.25 162 ASN A C 1
ATOM 1242 O O . ASN A 1 162 ? 8.301 -8.566 9.364 1.00 75.25 162 ASN A O 1
ATOM 1246 N N . GLN A 1 163 ? 7.729 -9.060 7.262 1.00 82.88 163 GLN A N 1
ATOM 1247 C CA . GLN A 1 163 ? 7.946 -7.696 6.781 1.00 82.88 163 GLN A CA 1
ATOM 1248 C C . GLN A 1 163 ? 6.772 -6.793 7.172 1.00 82.88 163 GLN A C 1
ATOM 1250 O O . GLN A 1 163 ? 5.611 -7.098 6.886 1.00 82.88 163 GLN A O 1
ATOM 1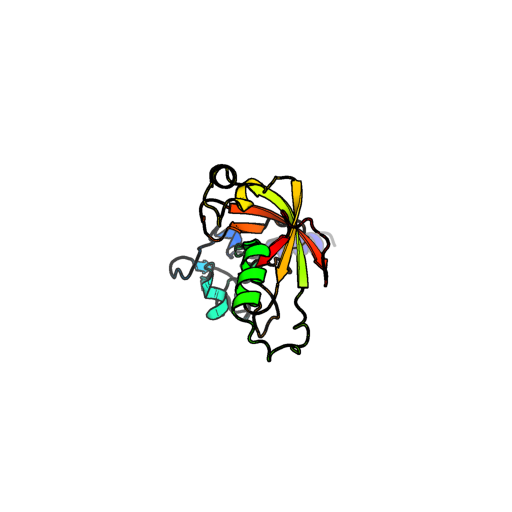255 N N . THR A 1 164 ? 7.098 -5.659 7.786 1.00 89.00 164 THR A N 1
ATOM 1256 C CA . THR A 1 164 ? 6.161 -4.571 8.065 1.00 89.00 164 THR A CA 1
ATOM 1257 C C . THR A 1 164 ? 5.790 -3.859 6.763 1.00 89.00 164 THR A C 1
ATOM 1259 O O . THR A 1 164 ? 6.658 -3.376 6.038 1.00 89.00 164 THR A O 1
ATOM 1262 N N . LEU A 1 165 ? 4.495 -3.808 6.459 1.00 89.88 165 LEU A N 1
ATOM 1263 C CA . LEU A 1 165 ? 3.938 -3.152 5.277 1.00 89.88 165 LEU A CA 1
ATOM 1264 C C . LEU A 1 165 ? 3.267 -1.844 5.686 1.00 89.88 165 LEU A C 1
ATOM 1266 O O . LEU A 1 165 ? 2.704 -1.736 6.776 1.00 89.88 165 LEU A O 1
ATOM 1270 N N . HIS A 1 166 ? 3.305 -0.862 4.793 1.00 91.25 166 HIS A N 1
ATOM 1271 C CA . HIS A 1 166 ? 2.660 0.428 4.999 1.00 91.25 166 HIS A CA 1
ATOM 1272 C C . HIS A 1 166 ? 1.247 0.434 4.427 1.00 91.25 166 HIS A C 1
ATOM 1274 O O . HIS A 1 166 ? 0.966 -0.207 3.412 1.00 91.25 166 HIS A O 1
ATOM 1280 N N . TRP A 1 167 ? 0.370 1.205 5.055 1.00 94.00 167 TRP A N 1
ATOM 1281 C CA . TRP A 1 167 ? -0.978 1.440 4.561 1.00 94.00 167 TRP A CA 1
ATOM 1282 C C . TRP A 1 167 ? -1.397 2.887 4.780 1.00 94.00 167 TRP A C 1
ATOM 1284 O O . TRP A 1 167 ? -0.914 3.558 5.694 1.00 94.00 167 TRP A O 1
ATOM 1294 N N . GLN A 1 168 ? -2.321 3.355 3.949 1.00 94.25 168 GLN A N 1
ATOM 1295 C CA . GLN A 1 168 ? -2.873 4.698 4.007 1.00 94.25 168 GLN A CA 1
ATOM 1296 C C . GLN A 1 168 ? -4.383 4.668 3.765 1.00 94.25 168 GLN A C 1
ATOM 1298 O O . GLN A 1 168 ? -4.884 3.982 2.871 1.00 94.25 168 GLN A O 1
ATOM 1303 N N . ALA A 1 169 ? -5.118 5.447 4.552 1.00 93.25 169 ALA A N 1
ATOM 1304 C CA . ALA A 1 169 ? -6.553 5.581 4.398 1.00 93.25 169 ALA A CA 1
ATOM 1305 C C . ALA A 1 169 ? -6.910 6.564 3.269 1.00 93.25 169 ALA A C 1
ATOM 1307 O O . ALA A 1 169 ? -6.388 7.681 3.177 1.00 93.25 169 ALA A O 1
ATOM 1308 N N . ILE A 1 170 ? -7.859 6.175 2.422 1.00 91.12 170 ILE A N 1
ATOM 1309 C CA . ILE A 1 170 ? -8.449 7.073 1.430 1.00 91.12 170 ILE A CA 1
ATOM 1310 C C . ILE A 1 170 ? -9.340 8.106 2.130 1.00 91.12 170 ILE A C 1
ATOM 1312 O O . ILE A 1 170 ? -10.083 7.800 3.061 1.00 91.12 170 ILE A O 1
ATOM 1316 N N . GLY A 1 171 ? -9.259 9.357 1.674 1.00 88.06 171 GLY A N 1
ATOM 1317 C CA . GLY A 1 171 ? -10.000 10.493 2.233 1.00 88.06 171 GLY A CA 1
ATOM 1318 C C . GLY A 1 171 ? -9.239 11.278 3.307 1.00 88.06 171 GLY A C 1
ATOM 1319 O O . GLY A 1 171 ? -9.545 12.452 3.511 1.00 88.06 171 GLY A O 1
ATOM 1320 N N . ASN A 1 172 ? -8.212 10.690 3.927 1.00 91.00 172 ASN A N 1
ATOM 1321 C CA . ASN A 1 172 ? -7.282 11.399 4.806 1.00 91.00 172 ASN A CA 1
ATOM 1322 C C . ASN A 1 172 ? -5.865 10.804 4.686 1.00 91.00 172 ASN A C 1
ATOM 1324 O O . ASN A 1 172 ? -5.524 9.886 5.430 1.00 91.00 172 ASN A O 1
ATOM 1328 N N . PRO A 1 173 ? -5.006 11.363 3.812 1.00 89.19 173 PRO A N 1
ATOM 1329 C CA . PRO A 1 173 ? -3.631 10.894 3.628 1.00 89.19 173 PRO A CA 1
ATOM 1330 C C . PRO A 1 173 ? -2.762 10.941 4.889 1.00 89.19 173 PRO A C 1
ATOM 1332 O O . PRO A 1 173 ? -1.734 10.277 4.949 1.00 89.19 173 PRO A O 1
ATOM 1335 N N . ARG A 1 174 ? -3.148 11.731 5.902 1.00 91.69 174 ARG A N 1
ATOM 1336 C CA . ARG A 1 174 ? -2.420 11.785 7.175 1.00 91.69 174 ARG A CA 1
ATOM 1337 C C . ARG A 1 174 ? -2.769 10.621 8.092 1.00 91.69 174 ARG A C 1
ATOM 1339 O O . ARG A 1 174 ? -2.000 10.381 9.015 1.00 91.69 174 ARG A O 1
ATOM 1346 N N . CYS A 1 175 ? -3.894 9.936 7.859 1.00 94.62 175 CYS A N 1
ATOM 1347 C CA . CYS A 1 175 ? -4.222 8.681 8.521 1.00 94.62 175 CYS A CA 1
ATOM 1348 C C . CYS A 1 175 ? -3.577 7.520 7.758 1.00 94.62 175 CYS A C 1
ATOM 1350 O O . CYS A 1 175 ? -4.084 7.020 6.754 1.00 94.62 175 CYS A O 1
ATOM 1352 N N . GLN A 1 176 ? -2.422 7.120 8.260 1.00 95.12 176 GLN A N 1
ATOM 1353 C CA . GLN A 1 176 ? -1.617 6.019 7.751 1.00 95.12 176 GLN A CA 1
ATOM 1354 C C . GLN A 1 176 ? -1.035 5.221 8.912 1.00 95.12 176 GLN A C 1
ATOM 1356 O O . GLN A 1 176 ? -1.114 5.648 10.071 1.00 95.12 176 GLN A O 1
ATOM 1361 N N . GLY A 1 177 ? -0.420 4.093 8.599 1.00 95.12 177 GLY A N 1
ATOM 1362 C CA . GLY A 1 177 ? 0.198 3.243 9.597 1.00 95.12 177 GLY A CA 1
ATOM 1363 C C . GLY A 1 177 ? 0.960 2.087 8.984 1.00 95.12 177 GLY A C 1
ATOM 1364 O O . GLY A 1 177 ? 1.299 2.085 7.796 1.00 95.12 177 GLY A O 1
ATOM 1365 N N . THR A 1 178 ? 1.220 1.094 9.822 1.00 94.50 178 THR A N 1
ATOM 1366 C CA . THR A 1 178 ? 1.852 -0.148 9.401 1.00 94.50 178 THR A CA 1
ATOM 1367 C C . THR A 1 178 ? 1.077 -1.363 9.870 1.00 94.50 178 THR A C 1
ATOM 1369 O O . THR A 1 178 ? 0.321 -1.308 10.845 1.00 94.50 178 THR A O 1
ATOM 1372 N N . TRP A 1 179 ? 1.255 -2.472 9.165 1.00 94.88 179 TRP A N 1
ATOM 1373 C CA . TRP A 1 179 ? 0.705 -3.766 9.535 1.00 94.88 179 TRP A CA 1
ATOM 1374 C C . TRP A 1 179 ? 1.614 -4.907 9.084 1.00 94.88 179 TRP A C 1
ATOM 1376 O O . TRP A 1 179 ? 2.481 -4.736 8.224 1.00 94.88 179 TRP A O 1
ATOM 1386 N N . LYS A 1 180 ? 1.372 -6.099 9.622 1.00 92.88 180 LYS A N 1
ATOM 1387 C CA . LYS A 1 180 ? 1.975 -7.347 9.144 1.00 92.88 180 LYS A CA 1
ATOM 1388 C C . LYS A 1 180 ? 0.936 -8.250 8.519 1.00 92.88 180 LYS A C 1
ATOM 1390 O O . LYS A 1 180 ? -0.199 -8.329 8.986 1.00 92.88 180 LYS A O 1
ATOM 1395 N N . LYS A 1 181 ? 1.338 -8.947 7.463 1.00 92.12 181 LYS A N 1
ATOM 1396 C CA . LYS A 1 181 ? 0.512 -9.958 6.806 1.00 92.12 181 LYS A CA 1
ATOM 1397 C C . LYS A 1 181 ? 0.296 -11.133 7.754 1.00 92.12 181 LYS A C 1
ATOM 1399 O O . LYS A 1 181 ? 1.257 -11.703 8.258 1.00 92.12 181 LYS A O 1
ATOM 1404 N N . VAL A 1 182 ? -0.964 -11.503 7.958 1.00 92.62 182 VAL A N 1
ATOM 1405 C CA . VAL A 1 182 ? -1.339 -12.715 8.693 1.00 92.62 182 VAL A CA 1
ATOM 1406 C C . VAL A 1 182 ? -1.508 -13.858 7.702 1.00 92.62 182 VAL A C 1
ATOM 1408 O O . VAL A 1 182 ? -0.779 -14.843 7.766 1.00 92.62 182 VAL A O 1
ATOM 1411 N N . ARG A 1 183 ? -2.440 -13.722 6.751 1.00 92.06 183 ARG A N 1
ATOM 1412 C CA . ARG A 1 183 ? -2.701 -14.733 5.717 1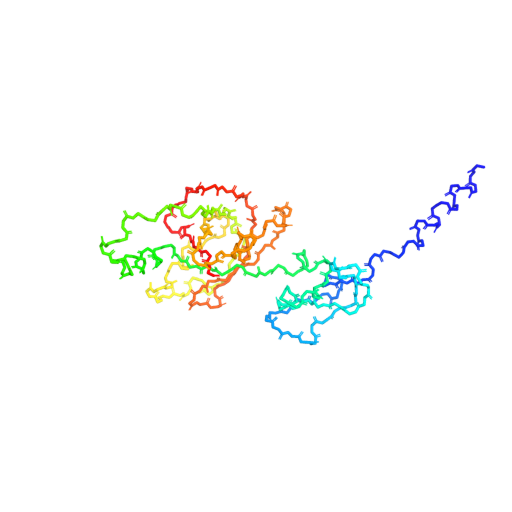.00 92.06 183 ARG A CA 1
ATOM 1413 C C . ARG A 1 183 ? -3.533 -14.171 4.567 1.00 92.06 183 ARG A C 1
ATOM 1415 O O . ARG A 1 183 ? -4.166 -13.128 4.698 1.00 92.06 183 ARG A O 1
ATOM 1422 N N . ARG A 1 184 ? -3.537 -14.907 3.457 1.00 91.69 184 ARG A N 1
ATOM 1423 C CA . ARG A 1 184 ? -4.503 -14.769 2.363 1.00 91.69 184 ARG A CA 1
ATOM 1424 C C . ARG A 1 184 ? -5.534 -15.886 2.492 1.00 91.69 184 ARG A C 1
ATOM 1426 O O . ARG A 1 184 ? -5.147 -17.031 2.719 1.00 91.69 184 ARG A O 1
ATOM 1433 N N . VAL A 1 185 ? -6.806 -15.552 2.331 1.00 91.19 185 VAL A N 1
ATOM 1434 C CA . VAL A 1 185 ? -7.937 -16.489 2.308 1.00 91.19 185 VAL A CA 1
ATOM 1435 C C . VAL A 1 185 ? -8.897 -16.089 1.190 1.00 91.19 185 VAL A C 1
ATOM 1437 O O . VAL A 1 185 ? -8.869 -14.945 0.739 1.00 91.19 185 VAL A O 1
ATOM 1440 N N . ASP A 1 186 ? -9.753 -17.003 0.745 1.00 88.00 186 ASP A N 1
ATOM 1441 C CA . ASP A 1 186 ? -10.772 -16.674 -0.263 1.00 88.00 186 ASP A CA 1
ATOM 1442 C C . ASP A 1 186 ? -11.842 -15.748 0.332 1.00 88.00 186 ASP A C 1
ATOM 1444 O O . ASP A 1 186 ? -12.215 -14.743 -0.266 1.00 88.00 186 ASP A O 1
ATOM 1448 N N . HIS A 1 187 ? -12.26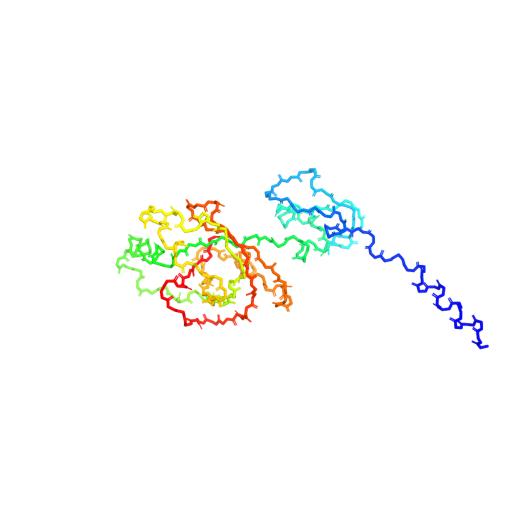0 -16.034 1.569 1.00 85.69 187 HIS A N 1
ATOM 1449 C CA . HIS A 1 187 ? -13.184 -15.210 2.336 1.00 85.69 187 HIS A CA 1
ATOM 1450 C C . HIS A 1 187 ? -12.733 -15.102 3.791 1.00 85.69 187 HIS A C 1
ATOM 1452 O O . HIS A 1 187 ? -12.309 -16.084 4.403 1.00 85.69 187 HIS A O 1
ATOM 1458 N N . CYS A 1 188 ? -12.833 -13.905 4.353 1.00 89.31 188 CYS A N 1
ATOM 1459 C CA . CYS A 1 188 ? -12.401 -13.596 5.708 1.00 89.31 188 CYS A CA 1
ATOM 1460 C C . CYS A 1 188 ? -13.584 -13.206 6.598 1.00 89.31 188 CYS A C 1
ATOM 1462 O O . CYS A 1 188 ? -14.623 -12.747 6.131 1.00 89.31 188 CYS A O 1
ATOM 1464 N N . SER A 1 189 ? -13.430 -13.381 7.911 1.00 88.06 189 SER A N 1
ATOM 1465 C CA . SER A 1 189 ? -14.490 -13.121 8.892 1.00 88.06 189 SER A CA 1
ATOM 1466 C C . SER A 1 189 ? -14.055 -12.044 9.883 1.00 88.06 189 SER A C 1
ATOM 1468 O O . SER A 1 189 ? -13.650 -12.346 11.005 1.00 88.06 189 SER A O 1
ATOM 1470 N N . CYS A 1 190 ? -14.141 -10.777 9.470 1.00 87.94 190 CYS A N 1
ATOM 1471 C CA . CYS A 1 190 ? -13.918 -9.627 10.349 1.00 87.94 190 CYS A CA 1
ATOM 1472 C C . CYS A 1 190 ? -15.229 -8.908 10.703 1.00 87.94 190 CYS A C 1
ATOM 1474 O O . CYS A 1 190 ? -16.151 -8.858 9.886 1.00 87.94 190 CYS A O 1
ATOM 1476 N N . PRO A 1 191 ? -15.308 -8.265 11.884 1.00 86.81 191 PRO A N 1
ATOM 1477 C CA . PRO A 1 191 ? -16.351 -7.285 12.168 1.00 86.81 191 PRO A CA 1
ATOM 1478 C C . PRO A 1 191 ? -16.364 -6.174 11.110 1.00 86.81 191 PRO A C 1
ATOM 1480 O O . PRO A 1 191 ? -15.308 -5.783 10.617 1.00 86.81 191 PRO A O 1
ATOM 1483 N N . ALA A 1 192 ? -17.536 -5.599 10.821 1.00 82.31 192 ALA A N 1
ATOM 1484 C CA . ALA A 1 192 ? -17.684 -4.564 9.788 1.00 82.31 192 ALA A CA 1
ATOM 1485 C C . ALA A 1 192 ? -16.738 -3.357 9.977 1.00 82.31 192 ALA A C 1
ATOM 1487 O O . ALA A 1 192 ? -16.247 -2.794 9.006 1.00 82.31 192 ALA A O 1
ATOM 1488 N N . VAL A 1 193 ? -16.430 -2.991 11.227 1.00 86.62 193 VAL A N 1
ATOM 1489 C CA . VAL A 1 193 ? -15.494 -1.900 11.565 1.00 86.62 193 VAL A CA 1
ATOM 1490 C C . VAL A 1 193 ? -14.027 -2.207 11.234 1.00 86.62 193 VAL A C 1
ATOM 1492 O O . VAL A 1 193 ? -13.217 -1.289 11.171 1.00 86.62 193 VAL A O 1
ATOM 1495 N N . HIS A 1 194 ? -13.688 -3.479 11.012 1.00 91.50 194 HIS A N 1
ATOM 1496 C CA . HIS A 1 194 ? -12.361 -3.964 10.621 1.00 91.50 194 HIS A CA 1
ATOM 1497 C C . HIS A 1 194 ? -12.379 -4.611 9.225 1.00 91.50 194 HIS A C 1
ATOM 1499 O O . HIS A 1 194 ? -11.484 -5.390 8.902 1.00 91.50 194 HIS A O 1
ATOM 1505 N N . SER A 1 195 ? -13.409 -4.329 8.421 1.00 91.38 195 SER A N 1
ATOM 1506 C CA . SER A 1 195 ? -13.537 -4.780 7.035 1.00 91.38 195 SER A CA 1
ATOM 1507 C C . SER A 1 195 ? -13.334 -3.599 6.085 1.00 91.38 195 SER A C 1
ATOM 1509 O O . SER A 1 195 ? -14.045 -2.586 6.123 1.00 91.38 195 SER A O 1
ATOM 1511 N N . PHE A 1 196 ? -12.337 -3.746 5.224 1.00 93.44 196 PHE A N 1
ATOM 1512 C CA . PHE A 1 196 ? -11.872 -2.745 4.278 1.00 93.44 196 PHE A CA 1
ATOM 1513 C C . PHE A 1 196 ? -11.740 -3.356 2.888 1.00 93.44 196 PHE A C 1
ATOM 1515 O O . PHE A 1 196 ? -11.817 -4.569 2.713 1.00 93.44 196 PHE A O 1
ATOM 1522 N N . ILE A 1 197 ? -11.508 -2.500 1.905 1.00 91.75 197 ILE A N 1
ATOM 1523 C CA . ILE A 1 197 ? -11.210 -2.895 0.531 1.00 91.75 197 ILE A CA 1
ATOM 1524 C C . ILE A 1 197 ? -9.938 -2.199 0.056 1.00 91.75 197 ILE A C 1
ATOM 1526 O O . ILE A 1 197 ? -9.656 -1.073 0.485 1.00 91.75 197 ILE A O 1
ATOM 1530 N N . PHE A 1 198 ? -9.198 -2.851 -0.838 1.00 92.50 198 PHE A N 1
ATOM 1531 C CA . PHE A 1 198 ? -8.148 -2.192 -1.614 1.00 92.50 198 PHE A CA 1
ATOM 1532 C C . PHE A 1 198 ? -8.758 -1.240 -2.651 1.00 92.50 198 PHE A C 1
ATOM 1534 O O . PHE A 1 198 ? -9.882 -1.451 -3.116 1.00 92.50 198 PHE A O 1
ATOM 1541 N N . ILE A 1 199 ? -8.001 -0.203 -3.012 1.00 86.56 199 ILE A N 1
ATOM 1542 C CA . ILE A 1 199 ? -8.331 0.775 -4.058 1.00 86.56 199 ILE A CA 1
ATOM 1543 C C . ILE A 1 199 ? -7.223 0.811 -5.104 1.00 86.56 199 ILE A C 1
ATOM 1545 O O . ILE A 1 199 ? -6.038 0.766 -4.700 1.00 86.56 199 ILE A O 1
#

Sequence (199 aa):
MRTLWMALCALAHLWPGALGGCAEAGRCCPGRDPACFARGWRLDRVYGTCFCDQACRLTGDCCFDYARACPVPAFITTSAFNKERTRQAASPQWSTHTEDAGYCMEFKTESLTPHCALENRPLTRWMQYLREGYTVCVDCQPPAMNSVSLRCSGDGLDSDGNQTLHWQAIGNPRCQGTWKKVRRVDHCSCPAVHSFIFI

Mean predicted aligned error: 11.35 Å

Organism: Marmota monax (NCBI:txid9995)

Solvent-accessible surface area (backbone atoms only — not comparable to full-atom values): 11127 Å² total; per-residue (Å²): 115,73,66,61,54,54,52,53,54,54,53,62,71,66,50,78,66,86,77,46,17,19,60,82,64,71,45,66,42,84,51,79,45,94,84,37,58,30,48,20,42,25,79,86,72,50,75,43,84,17,27,27,21,62,43,20,74,81,74,65,40,25,17,62,44,23,75,78,52,44,65,57,56,19,38,33,44,56,42,68,62,52,56,52,53,52,59,74,67,53,58,93,88,65,88,78,68,77,81,72,84,41,38,20,37,35,30,34,28,66,43,67,38,73,52,21,67,70,39,76,50,90,91,42,37,66,44,46,65,66,54,66,77,39,72,33,32,35,35,34,38,84,82,40,33,38,91,84,79,72,43,40,68,45,68,57,80,92,43,88,44,81,51,78,38,43,35,33,35,61,95,40,81,69,22,28,37,31,26,28,52,70,49,79,40,72,73,74,93,54,59,75,85,34,29,27,26,51,93

Radius of gyration: 21.28 Å; Cα contacts (8 Å, |Δi|>4): 382; chains: 1; bounding box: 78×44×35 Å

Foldseek 3Di:
DVVVVVVVVVVVVVPPDFDKACQNVVFAEEDDDPVQWMFGAFPVRDGGIAGLYPCSVVVRRHHPCNVVNYAFAFEKFFPVVVVVVCVVVDDVPPPDDPPPQWKKWKKQFADKFPVLCVDDDPRSVLSNLDDHRDIAIEIEDPPQADPPVRDHRQSCPVPPQPDKHKYAYPPDRSTIGIITTDDMGSDDDDDSSRYIYTD